Protein AF-X0UIW0-F1 (afdb_monomer)

Nearest PDB structures (foldseek):
  3ja6-assembly1_H  TM=2.026E-01  e=9.781E+00  Escherichia coli

Secondary structure (DSSP, 8-state):
-HHHHHHHHHTTSS----HHHHHHHHHHHHHHHHHHHHHHHHHH-GGGHHHHHHHHHHHHHHHHHTS--SSTTS--HHHHHHHHHHHHHHHHHHHHHHHHHHS-----------------SSHHHHHHHHHHHHHHHHHHHHHHHHHHH--HHHHHHHHHHHHHHHHHHHHHHHTTT---HHHHHHHHHHHHHHHHHHHHHHHHHHHHHHHHHHHHHHHHHHHHHHHHHHHHHHHHHHHHHHHHHHHHHHHHHHHHHHHHHHHH-

Solvent-accessible surface area (backbone atoms only — not comparable to full-atom values): 14457 Å² total; per-residue (Å²): 111,74,72,63,60,52,59,61,53,55,73,67,72,81,55,90,66,58,70,68,46,56,52,32,42,50,54,25,53,51,32,50,52,18,39,52,41,26,50,58,30,32,77,76,38,70,86,44,49,46,55,41,51,16,46,46,36,33,32,52,14,34,51,54,47,31,57,84,58,94,66,84,87,62,81,45,70,70,21,50,54,28,42,52,51,15,49,53,38,40,51,51,38,54,50,53,52,48,42,64,72,74,46,76,79,66,88,75,74,83,73,83,79,78,78,78,92,76,71,88,84,67,46,68,65,55,47,53,54,52,50,48,55,52,51,53,53,49,46,56,51,43,52,55,47,25,75,71,70,68,45,67,59,43,54,53,47,53,56,44,49,52,28,51,49,51,35,50,51,39,54,58,53,46,74,72,72,54,97,50,66,68,63,40,51,51,26,49,54,51,40,47,52,45,48,33,51,48,19,51,43,47,43,51,54,52,50,53,51,55,50,50,54,52,50,50,52,50,51,53,50,53,50,52,50,50,52,52,52,52,49,51,52,50,51,50,54,50,50,52,53,51,51,50,53,52,49,51,53,50,52,50,53,53,51,53,51,50,53,54,52,63,76,75,107

Mean predicted aligned error: 11.13 Å

Sequence (265 aa):
QFCAFYKNITQKGILKMPIISLINILHATIMCFASAIFFLAYTKRKEIKLWFMSCLTTTIGYIINAIPMEAADQVNPVAMIFFSTGTFILFYAVIREYYGTFIKIKKVKSANVKYAAALAGSVTIGFYYMMLGLILTCFVLVIKLYLKNRSLFHAFYCLQFIGAILSLVSAMIGTTGTSQSEFSHFAMVYMDTIYLVMGMVAIIEFRIHHMNDSLQTIIESASQTSINVSNIATELSASASEVNAASEEISSSTQEAAVTTEEVM

Foldseek 3Di:
DVVVVVVVVVVVPPDPDDPVLVLLVVLLVLLVLLLVLLVVLCVLPVLCVLVSVLSVLLSVLSVVQSDADPPHPDGDVVSVVSNVVSVVSVLVSLVVLLCVVPPPDPPDDDDPPPDDPDDDDPPPLVVLVVSLVSLVVSLVSLVVVCVPPVQPLSVLVNQLSVLVNQLSVLVVVVVVPDPRVPSNSVSSVSNSVSSNVSSVSSVVSSVVVVVVVVVVVVVVVVVVVVVVVVVVVVVVVVVVVVVVVVVVVVVVVVVVVVVVVVVVD

Radius of gyration: 35.01 Å; Cα contacts (8 Å, |Δi|>4): 173; chains: 1; bounding box: 78×50×115 Å

Organism: NCBI:txid412755

pLDDT: mean 82.65, std 15.94, range [37.47, 96.5]

Structure (mmCIF, N/CA/C/O backbone):
data_AF-X0UIW0-F1
#
_entry.id   AF-X0UIW0-F1
#
loop_
_atom_site.group_PDB
_atom_site.id
_atom_site.type_symbol
_atom_site.label_atom_id
_atom_site.label_alt_id
_atom_site.label_comp_id
_atom_site.label_asym_id
_atom_site.label_entity_id
_atom_site.label_seq_id
_atom_site.pdbx_PDB_ins_code
_atom_site.Cartn_x
_atom_site.Cartn_y
_atom_site.Cartn_z
_atom_site.occupancy
_atom_site.B_iso_or_equiv
_atom_site.auth_seq_id
_atom_site.auth_comp_id
_atom_site.auth_asym_id
_atom_site.auth_atom_id
_atom_site.pdbx_PDB_model_num
ATOM 1 N N . GLN A 1 1 ? -6.755 17.036 -31.971 1.00 51.50 1 GLN A N 1
ATOM 2 C CA . GLN A 1 1 ? -6.347 18.440 -31.713 1.00 51.50 1 GLN A CA 1
ATOM 3 C C . GLN A 1 1 ? -5.028 18.555 -30.933 1.00 51.50 1 GLN A C 1
ATOM 5 O O . GLN A 1 1 ? -4.200 19.360 -31.339 1.00 51.50 1 GLN A O 1
ATOM 10 N N . PHE A 1 2 ? -4.751 17.712 -29.926 1.00 45.22 2 PHE A N 1
ATOM 11 C CA . PHE A 1 2 ? -3.450 17.682 -29.218 1.00 45.22 2 PHE A CA 1
ATOM 12 C C . PHE A 1 2 ? -2.229 17.487 -30.145 1.00 45.22 2 PHE A C 1
ATOM 14 O O . PHE A 1 2 ? -1.225 18.178 -30.018 1.00 45.22 2 PHE A O 1
ATOM 21 N N . CYS A 1 3 ? -2.354 16.616 -31.153 1.00 46.22 3 CYS A N 1
ATOM 22 C CA . CYS A 1 3 ? -1.280 16.329 -32.113 1.00 46.22 3 CYS A CA 1
ATOM 23 C C . CYS A 1 3 ? -0.909 17.539 -33.006 1.00 46.22 3 CYS A C 1
ATOM 25 O O . CYS A 1 3 ? 0.247 17.709 -33.385 1.00 46.22 3 CYS A O 1
ATOM 27 N N . ALA A 1 4 ? -1.870 18.426 -33.303 1.00 54.00 4 ALA A N 1
ATOM 28 C CA . ALA A 1 4 ? -1.649 19.609 -34.142 1.00 54.00 4 ALA A CA 1
ATOM 29 C C . ALA A 1 4 ? -1.006 20.771 -33.366 1.00 54.00 4 ALA A C 1
ATOM 31 O O . ALA A 1 4 ? -0.155 21.477 -33.904 1.00 54.00 4 ALA A O 1
ATOM 32 N N . PHE A 1 5 ? -1.361 20.933 -32.086 1.00 55.66 5 PHE A N 1
ATOM 33 C CA . PHE A 1 5 ? -0.742 21.922 -31.198 1.00 55.66 5 PHE A CA 1
ATOM 34 C C . PHE A 1 5 ? 0.743 21.603 -30.951 1.00 55.66 5 PHE A C 1
ATOM 36 O O . PHE A 1 5 ? 1.588 22.495 -30.960 1.00 55.66 5 PHE A O 1
ATOM 43 N N . TYR A 1 6 ? 1.082 20.315 -30.838 1.00 52.28 6 TYR A N 1
ATOM 44 C CA . TYR A 1 6 ? 2.449 19.865 -30.569 1.00 52.28 6 TYR A CA 1
ATOM 45 C C . TYR A 1 6 ? 3.404 20.048 -31.757 1.00 52.28 6 TYR A C 1
ATOM 47 O O . TYR A 1 6 ? 4.559 20.442 -31.579 1.00 52.28 6 TYR A O 1
ATOM 55 N N . LYS A 1 7 ? 2.901 19.833 -32.981 1.00 52.19 7 LYS A N 1
ATOM 56 C CA . LYS A 1 7 ? 3.669 20.000 -34.226 1.00 52.19 7 LYS A CA 1
ATOM 57 C C . LYS A 1 7 ? 4.122 21.452 -34.446 1.00 52.19 7 LYS A C 1
ATOM 59 O O . LYS A 1 7 ? 5.167 21.692 -35.039 1.00 52.19 7 LYS A O 1
ATOM 64 N N . ASN A 1 8 ? 3.364 22.415 -33.919 1.00 49.88 8 ASN A N 1
ATOM 65 C CA . ASN A 1 8 ? 3.648 23.847 -34.041 1.00 49.88 8 ASN A CA 1
ATOM 66 C C . ASN A 1 8 ? 4.724 24.330 -33.037 1.00 49.88 8 ASN A C 1
ATOM 68 O O . ASN A 1 8 ? 5.437 25.298 -33.290 1.00 49.88 8 ASN A O 1
ATOM 72 N N . ILE A 1 9 ? 4.900 23.624 -31.912 1.00 55.97 9 ILE A N 1
ATOM 73 C CA . ILE A 1 9 ? 5.929 23.935 -30.902 1.00 55.97 9 ILE A CA 1
ATOM 74 C C . ILE A 1 9 ? 7.302 23.388 -31.320 1.00 55.97 9 ILE A C 1
ATOM 76 O O . ILE A 1 9 ? 8.320 24.052 -31.122 1.00 55.97 9 ILE A O 1
ATOM 80 N N . THR A 1 10 ? 7.346 22.219 -31.966 1.00 49.84 10 THR A N 1
ATOM 81 C CA . THR A 1 10 ? 8.602 21.593 -32.429 1.00 49.84 10 THR A CA 1
ATOM 82 C C . THR A 1 10 ? 9.271 22.373 -33.565 1.00 49.84 10 THR A C 1
ATOM 84 O O . THR A 1 10 ? 10.495 22.380 -33.671 1.00 49.84 10 THR A O 1
ATOM 87 N N . GLN A 1 11 ? 8.496 23.098 -34.378 1.00 50.06 11 GLN A N 1
ATOM 88 C CA . GLN A 1 11 ? 9.017 23.887 -35.500 1.00 50.06 11 GLN A CA 1
ATOM 89 C C . GLN A 1 11 ? 9.748 25.176 -35.071 1.00 50.06 11 GLN A C 1
ATOM 91 O O . GLN A 1 11 ? 10.512 25.730 -35.857 1.00 50.06 11 GLN A O 1
ATOM 96 N N . LYS A 1 12 ? 9.569 25.640 -33.822 1.00 51.66 12 LYS A N 1
ATOM 97 C CA . LYS A 1 12 ? 10.180 26.878 -33.297 1.00 51.66 12 LYS A CA 1
ATOM 98 C C . LYS A 1 12 ? 11.580 26.711 -32.687 1.00 51.66 12 LYS A C 1
ATOM 100 O O . LYS A 1 12 ? 12.114 27.672 -32.148 1.00 51.66 12 LYS A O 1
ATOM 105 N N . GLY A 1 13 ? 12.199 25.531 -32.763 1.00 46.59 13 GLY A N 1
ATOM 106 C CA . GLY A 1 13 ? 13.625 25.350 -32.439 1.00 46.59 13 GLY A CA 1
ATOM 107 C C . GLY A 1 13 ? 14.029 25.472 -30.959 1.00 46.59 13 GLY A C 1
ATOM 108 O O . GLY A 1 13 ? 15.214 25.361 -30.666 1.00 46.59 13 GLY A O 1
ATOM 109 N N . ILE A 1 14 ? 13.084 25.654 -30.026 1.00 53.19 14 ILE A N 1
ATOM 110 C CA . ILE A 1 14 ? 13.372 25.863 -28.589 1.00 53.19 14 ILE A CA 1
ATOM 111 C C . ILE A 1 14 ? 13.391 24.547 -27.780 1.00 53.19 14 ILE A C 1
ATOM 113 O O . ILE A 1 14 ? 13.992 24.492 -26.713 1.00 53.19 14 ILE A O 1
ATOM 117 N N . LEU A 1 15 ? 12.841 23.443 -28.299 1.00 49.75 15 LEU A N 1
ATOM 118 C CA . LEU A 1 15 ? 13.012 22.106 -27.712 1.00 49.75 15 LEU A CA 1
ATOM 119 C C . LEU A 1 15 ? 13.361 21.083 -28.801 1.00 49.75 15 LEU A C 1
ATOM 121 O O . LEU A 1 15 ? 12.481 20.528 -29.452 1.00 49.75 15 LEU A O 1
ATOM 125 N N . LYS A 1 16 ? 14.655 20.785 -28.964 1.00 55.66 16 LYS A N 1
ATOM 126 C CA . LYS A 1 16 ? 15.141 19.579 -29.665 1.00 55.66 16 LYS A CA 1
ATOM 127 C C . LYS A 1 16 ? 15.150 18.353 -28.735 1.00 55.66 16 LYS A C 1
ATOM 129 O O . LYS A 1 16 ? 16.032 17.509 -28.840 1.00 55.66 16 LYS A O 1
ATOM 134 N N . MET A 1 17 ? 14.215 18.252 -27.789 1.00 62.41 17 MET A N 1
ATOM 135 C CA . MET A 1 17 ? 14.067 17.006 -27.034 1.00 62.41 17 MET A CA 1
ATOM 136 C C . MET A 1 17 ? 13.156 16.051 -27.810 1.00 62.41 17 MET A C 1
ATOM 138 O O . MET A 1 17 ? 12.067 16.461 -28.222 1.00 62.41 17 MET A O 1
ATOM 142 N N . PRO A 1 18 ? 13.571 14.790 -28.025 1.00 73.62 18 PRO A N 1
ATOM 143 C CA . PRO A 1 18 ? 12.710 13.789 -28.640 1.00 73.62 18 PRO A CA 1
ATOM 144 C C . PRO A 1 18 ? 11.463 13.579 -27.769 1.00 73.62 18 PRO A C 1
ATOM 146 O O . PRO A 1 18 ? 11.557 13.538 -26.544 1.00 73.62 18 PRO A O 1
ATOM 149 N N . ILE A 1 19 ? 10.290 13.430 -28.397 1.00 77.00 19 ILE A N 1
ATOM 150 C CA . ILE A 1 19 ? 8.980 13.279 -27.722 1.00 77.00 19 ILE A CA 1
ATOM 151 C C . ILE A 1 19 ? 9.013 12.172 -26.653 1.00 77.00 19 ILE A C 1
ATOM 153 O O . ILE A 1 19 ? 8.435 12.323 -25.580 1.00 77.00 19 ILE A O 1
ATOM 157 N N . ILE A 1 20 ? 9.755 11.097 -26.920 1.00 76.19 20 ILE A N 1
ATOM 158 C CA . ILE A 1 20 ? 9.956 9.954 -26.019 1.00 76.19 20 ILE A CA 1
ATOM 159 C C . ILE A 1 20 ? 10.601 10.383 -24.691 1.00 76.19 20 ILE A C 1
ATOM 161 O O . ILE A 1 20 ? 10.176 9.944 -23.625 1.00 76.19 20 ILE A O 1
ATOM 165 N N . SER A 1 21 ? 11.580 11.292 -24.729 1.00 80.25 21 SER A N 1
ATOM 166 C CA . SER A 1 21 ? 12.235 11.797 -23.516 1.00 80.25 21 SER A CA 1
ATOM 167 C C . SER A 1 21 ? 11.260 12.595 -22.648 1.00 80.25 21 SER A C 1
ATOM 169 O O . SER A 1 21 ? 11.256 12.436 -21.430 1.00 80.25 21 SER A O 1
ATOM 171 N N . LEU A 1 22 ? 10.364 13.376 -23.260 1.00 84.62 22 LEU A N 1
ATOM 172 C CA . LEU A 1 22 ? 9.344 14.124 -22.523 1.00 84.62 22 LEU A CA 1
ATOM 173 C C . LEU A 1 22 ? 8.324 13.199 -21.841 1.00 84.62 22 LEU A C 1
ATOM 175 O O . LEU A 1 22 ? 7.939 13.452 -20.701 1.00 84.62 22 LEU A O 1
ATOM 179 N N . ILE A 1 23 ? 7.935 12.105 -22.502 1.00 85.31 23 ILE A N 1
ATOM 180 C CA . ILE A 1 23 ? 7.063 11.077 -21.915 1.00 85.31 23 ILE A CA 1
ATOM 181 C C . ILE A 1 23 ? 7.751 10.410 -20.713 1.00 85.31 23 ILE A C 1
ATOM 183 O O . ILE A 1 23 ? 7.148 10.301 -19.648 1.00 85.31 23 ILE A O 1
ATOM 187 N N . ASN A 1 24 ? 9.031 10.043 -20.828 1.00 86.62 24 ASN A N 1
ATOM 188 C CA . ASN A 1 24 ? 9.773 9.435 -19.716 1.00 86.62 24 ASN A CA 1
ATOM 189 C C . ASN A 1 24 ? 9.935 10.388 -18.521 1.00 86.62 24 ASN A C 1
ATOM 191 O O . ASN A 1 24 ? 9.812 9.958 -17.373 1.00 86.62 24 ASN A O 1
ATOM 195 N N . ILE A 1 25 ? 10.160 11.683 -18.772 1.00 89.88 25 ILE A N 1
ATOM 196 C CA . ILE A 1 25 ? 10.187 12.705 -17.716 1.00 89.88 25 ILE A CA 1
ATOM 197 C C . ILE A 1 25 ? 8.822 12.783 -17.021 1.00 89.88 25 ILE A C 1
ATOM 199 O O . ILE A 1 25 ? 8.769 12.821 -15.792 1.00 89.88 25 ILE A O 1
ATOM 203 N N . LEU A 1 26 ? 7.718 12.750 -17.776 1.00 91.81 26 LEU A N 1
ATOM 204 C CA . LEU A 1 26 ? 6.373 12.765 -17.201 1.00 91.81 26 LEU A CA 1
ATOM 205 C C . LEU A 1 26 ? 6.144 11.559 -16.274 1.00 91.81 26 LEU A C 1
ATOM 207 O O . LEU A 1 26 ? 5.735 11.747 -15.128 1.00 91.81 26 LEU A O 1
ATOM 211 N N . HIS A 1 27 ? 6.486 10.348 -16.717 1.00 91.25 27 HIS A N 1
ATOM 212 C CA . HIS A 1 27 ? 6.415 9.136 -15.890 1.00 91.25 27 HIS A CA 1
ATOM 213 C C . HIS A 1 27 ? 7.226 9.270 -14.595 1.00 91.25 27 HIS A C 1
ATOM 215 O O . HIS A 1 27 ? 6.715 9.025 -13.500 1.00 91.25 27 HIS A O 1
ATOM 221 N N . ALA A 1 28 ? 8.466 9.760 -14.694 1.00 93.62 28 ALA A N 1
ATOM 222 C CA . ALA A 1 28 ? 9.309 10.001 -13.528 1.00 93.62 28 ALA A CA 1
ATOM 223 C C . ALA A 1 28 ? 8.677 11.013 -12.558 1.00 93.62 28 ALA A C 1
ATOM 225 O O . ALA A 1 28 ? 8.683 10.782 -11.349 1.00 93.62 28 ALA A O 1
ATOM 226 N N . THR A 1 29 ? 8.074 12.099 -13.058 1.00 94.31 29 THR A N 1
ATOM 227 C CA . THR A 1 29 ? 7.389 13.072 -12.191 1.00 94.31 29 THR A CA 1
ATOM 228 C C . THR A 1 29 ? 6.191 12.463 -11.468 1.00 94.31 29 THR A C 1
ATOM 230 O O . THR A 1 29 ? 6.071 12.640 -10.255 1.00 94.31 29 THR A O 1
ATOM 233 N N . ILE A 1 30 ? 5.345 11.696 -12.167 1.00 94.56 30 ILE A N 1
ATOM 234 C CA . ILE A 1 30 ? 4.172 11.039 -11.571 1.00 94.56 30 ILE A CA 1
ATOM 235 C C . ILE A 1 30 ? 4.619 10.058 -10.483 1.00 94.56 30 ILE A C 1
ATOM 237 O O . ILE A 1 30 ? 4.071 10.065 -9.379 1.00 94.56 30 ILE A O 1
ATOM 241 N N . MET A 1 31 ? 5.662 9.271 -10.749 1.00 94.81 31 MET A N 1
ATOM 242 C CA . MET A 1 31 ? 6.196 8.311 -9.784 1.00 94.81 31 MET A CA 1
ATOM 243 C C . MET A 1 31 ? 6.873 8.979 -8.583 1.00 94.81 31 MET A C 1
ATOM 245 O O . MET A 1 31 ? 6.733 8.493 -7.460 1.00 94.81 31 MET A O 1
ATOM 249 N N . CYS A 1 32 ? 7.523 10.131 -8.763 1.00 95.81 32 CYS A N 1
ATOM 250 C CA . CYS A 1 32 ? 8.009 10.940 -7.643 1.00 95.81 32 CYS A CA 1
ATOM 251 C C . CYS A 1 32 ? 6.859 11.392 -6.730 1.00 95.81 32 CYS A C 1
ATOM 253 O O . CYS A 1 32 ? 6.966 11.267 -5.507 1.00 95.81 32 CYS A O 1
ATOM 255 N N . PHE A 1 33 ? 5.740 11.853 -7.303 1.00 95.88 33 PHE A N 1
ATOM 256 C CA . PHE A 1 33 ? 4.541 12.183 -6.524 1.00 95.88 33 PHE A CA 1
ATOM 257 C C . PHE A 1 33 ? 3.958 10.951 -5.824 1.00 95.88 33 PHE A C 1
ATOM 259 O O . PHE A 1 33 ? 3.662 11.018 -4.629 1.00 95.88 33 PHE A O 1
ATOM 266 N N . ALA A 1 34 ? 3.848 9.815 -6.519 1.00 94.44 34 ALA A N 1
ATOM 267 C CA . ALA A 1 34 ? 3.370 8.565 -5.929 1.00 94.44 34 ALA A CA 1
ATOM 268 C C . ALA A 1 34 ? 4.244 8.132 -4.737 1.00 94.44 34 ALA A C 1
ATOM 270 O O . ALA A 1 34 ? 3.721 7.824 -3.665 1.00 94.44 34 ALA A O 1
ATOM 271 N N . SER A 1 35 ? 5.571 8.198 -4.880 1.00 96.06 35 SER A N 1
ATOM 272 C CA . SER A 1 35 ? 6.526 7.891 -3.810 1.00 96.06 35 SER A CA 1
ATOM 273 C C . SER A 1 35 ? 6.406 8.854 -2.623 1.00 96.06 35 SER A C 1
ATOM 275 O O . SER A 1 35 ? 6.440 8.414 -1.473 1.00 96.06 35 SER A O 1
ATOM 277 N N . ALA A 1 36 ? 6.195 10.154 -2.864 1.00 96.50 36 ALA A N 1
ATOM 278 C CA . ALA A 1 36 ? 5.972 11.132 -1.797 1.00 96.50 36 ALA A CA 1
ATOM 279 C C . ALA A 1 36 ? 4.683 10.839 -1.005 1.00 96.50 36 ALA A C 1
ATOM 281 O O . ALA A 1 36 ? 4.686 10.877 0.227 1.00 96.50 36 ALA A O 1
ATOM 282 N N . ILE A 1 37 ? 3.594 10.479 -1.691 1.00 95.44 37 ILE A N 1
ATOM 283 C CA . ILE A 1 37 ? 2.335 10.086 -1.039 1.00 95.44 37 ILE A CA 1
ATOM 284 C C . ILE A 1 37 ? 2.527 8.785 -0.247 1.00 95.44 37 ILE A C 1
ATOM 286 O O . ILE A 1 37 ? 2.107 8.696 0.909 1.00 95.44 37 ILE A O 1
ATOM 290 N N . PHE A 1 38 ? 3.211 7.792 -0.818 1.00 93.19 38 PHE A N 1
ATOM 291 C CA . PHE A 1 38 ? 3.537 6.551 -0.116 1.00 93.19 38 PHE A CA 1
ATOM 292 C C . PHE A 1 38 ? 4.431 6.780 1.105 1.00 93.19 38 PHE A C 1
ATOM 294 O O . PHE A 1 38 ? 4.263 6.104 2.121 1.00 93.19 38 PHE A O 1
ATOM 301 N N . PHE A 1 39 ? 5.348 7.746 1.044 1.00 95.88 39 PHE A N 1
ATOM 302 C CA . PHE A 1 39 ? 6.151 8.146 2.193 1.00 95.88 39 PHE A CA 1
ATOM 303 C C . PHE A 1 39 ? 5.269 8.709 3.314 1.00 95.88 39 PHE A C 1
ATOM 305 O O . PHE A 1 39 ? 5.399 8.288 4.464 1.00 95.88 39 PHE A O 1
ATOM 312 N N . LEU A 1 40 ? 4.308 9.583 2.991 1.00 95.06 40 LEU A N 1
ATOM 313 C CA . LEU A 1 40 ? 3.331 10.075 3.970 1.00 95.06 40 LEU A CA 1
ATOM 314 C C . LEU A 1 40 ? 2.514 8.926 4.573 1.00 95.06 40 LEU A C 1
ATOM 316 O O . LEU A 1 40 ? 2.382 8.848 5.796 1.00 95.06 40 LEU A O 1
ATOM 320 N N . ALA A 1 41 ? 2.033 7.996 3.746 1.00 93.12 41 ALA A N 1
ATOM 321 C CA . ALA A 1 41 ? 1.333 6.804 4.217 1.00 93.12 41 ALA A CA 1
ATOM 322 C C . ALA A 1 41 ? 2.220 5.952 5.148 1.00 93.12 41 ALA A C 1
ATOM 324 O O . ALA A 1 41 ? 1.761 5.479 6.191 1.00 93.12 41 ALA A O 1
ATOM 325 N N . TYR A 1 42 ? 3.511 5.820 4.830 1.00 93.81 42 TYR A N 1
ATOM 326 C CA . TYR A 1 42 ? 4.476 5.056 5.620 1.00 93.81 42 TYR A CA 1
ATOM 327 C C . TYR A 1 42 ? 4.692 5.661 7.009 1.00 93.81 42 TYR A C 1
ATOM 329 O O . TYR A 1 42 ? 4.773 4.915 7.989 1.00 93.81 42 TYR A O 1
ATOM 337 N N . THR A 1 43 ? 4.713 6.994 7.129 1.00 93.56 43 THR A N 1
ATOM 338 C CA . THR A 1 43 ? 4.829 7.644 8.448 1.00 93.56 43 THR A CA 1
ATOM 339 C C . THR A 1 43 ? 3.668 7.296 9.383 1.00 93.56 43 THR A C 1
ATOM 341 O O . THR A 1 43 ? 3.855 7.263 10.599 1.00 93.56 43 THR A O 1
ATOM 344 N N . LYS A 1 44 ? 2.482 7.001 8.833 1.00 91.50 44 LYS A N 1
ATOM 345 C CA . LYS A 1 44 ? 1.282 6.637 9.598 1.00 91.50 44 LYS A CA 1
ATOM 346 C C . LYS A 1 44 ? 1.148 5.130 9.815 1.00 91.50 44 LYS A C 1
ATOM 348 O O . LYS A 1 44 ? 0.730 4.713 10.891 1.00 91.50 44 LYS A O 1
ATOM 353 N N . ARG A 1 45 ? 1.543 4.307 8.838 1.00 88.81 45 ARG A N 1
ATOM 354 C CA . ARG A 1 45 ? 1.382 2.846 8.877 1.00 88.81 45 ARG A CA 1
ATOM 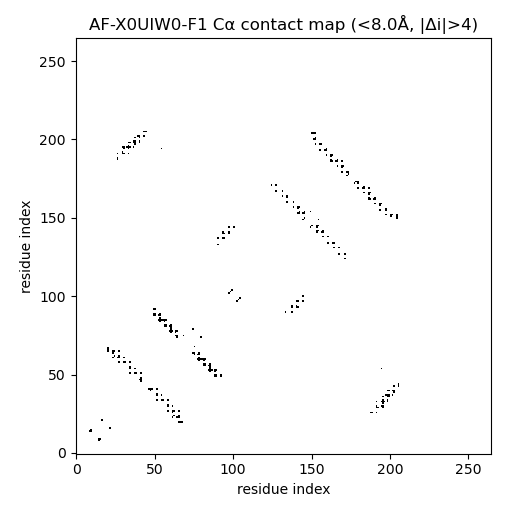355 C C . ARG A 1 45 ? 2.711 2.130 8.626 1.00 88.81 45 ARG A C 1
ATOM 357 O O . ARG A 1 45 ? 3.055 1.813 7.495 1.00 88.81 45 ARG A O 1
ATOM 364 N N . LYS A 1 46 ? 3.451 1.790 9.690 1.00 87.81 46 LYS A N 1
ATOM 365 C CA . LYS A 1 46 ? 4.777 1.130 9.582 1.00 87.81 46 LYS A CA 1
ATOM 366 C C . LYS A 1 46 ? 4.753 -0.227 8.865 1.00 87.81 46 LYS A C 1
ATOM 368 O O . LYS A 1 46 ? 5.783 -0.666 8.356 1.00 87.81 46 LYS A O 1
ATOM 373 N N . GLU A 1 47 ? 3.597 -0.883 8.808 1.00 87.25 47 GLU A N 1
ATOM 374 C CA . GLU A 1 47 ? 3.402 -2.150 8.092 1.00 87.25 47 GLU A CA 1
ATOM 375 C C . GLU A 1 47 ? 3.708 -2.018 6.596 1.00 87.25 47 GLU A C 1
ATOM 377 O O . GLU A 1 47 ? 4.245 -2.951 5.998 1.00 87.25 47 GLU A O 1
ATOM 382 N N . ILE A 1 48 ? 3.490 -0.833 6.006 1.00 90.12 48 ILE A N 1
ATOM 383 C CA . ILE A 1 48 ? 3.677 -0.627 4.565 1.00 90.12 48 ILE A CA 1
ATOM 384 C C . ILE A 1 48 ? 5.138 -0.402 4.150 1.00 90.12 48 ILE A C 1
ATOM 386 O O . ILE A 1 48 ? 5.421 -0.097 2.994 1.00 90.12 48 ILE A O 1
ATOM 390 N N . LYS A 1 49 ? 6.094 -0.571 5.072 1.00 93.06 49 LYS A N 1
ATOM 391 C CA . LYS A 1 49 ? 7.521 -0.299 4.836 1.00 93.06 49 LYS A CA 1
ATOM 392 C C . LYS A 1 49 ? 8.078 -1.006 3.597 1.00 93.06 49 LYS A C 1
ATOM 394 O O . LYS A 1 49 ? 8.817 -0.396 2.833 1.00 93.06 49 LYS A O 1
ATOM 399 N N . LEU A 1 50 ? 7.766 -2.291 3.413 1.00 92.38 50 LEU A N 1
ATOM 400 C CA . LEU A 1 50 ? 8.288 -3.062 2.275 1.00 92.38 50 LEU A CA 1
ATOM 401 C C . LEU A 1 50 ? 7.680 -2.601 0.947 1.00 92.38 50 LEU A C 1
ATOM 403 O O . LEU A 1 50 ? 8.381 -2.526 -0.058 1.00 92.38 50 LEU A O 1
ATOM 407 N N . TRP A 1 51 ? 6.403 -2.228 0.972 1.00 91.31 51 TRP A N 1
ATOM 408 C CA . TRP A 1 51 ? 5.697 -1.674 -0.175 1.00 91.31 51 TRP A CA 1
ATOM 409 C C . TRP A 1 51 ? 6.280 -0.319 -0.592 1.00 91.31 51 TRP A C 1
ATOM 411 O O . TRP A 1 51 ? 6.576 -0.109 -1.767 1.00 91.31 51 TRP A O 1
ATOM 421 N N . PHE A 1 52 ? 6.560 0.555 0.380 1.00 94.38 52 PHE A N 1
ATOM 422 C CA . PHE A 1 52 ? 7.261 1.815 0.134 1.00 94.38 52 PHE A CA 1
ATOM 423 C C . PHE A 1 52 ? 8.649 1.591 -0.481 1.00 94.38 52 PHE A C 1
ATOM 425 O O . PHE A 1 52 ? 8.992 2.258 -1.452 1.00 94.38 52 PHE A O 1
ATOM 432 N N . MET A 1 53 ? 9.424 0.622 0.022 1.00 95.06 53 MET A N 1
ATOM 433 C CA . MET A 1 53 ? 10.739 0.305 -0.550 1.00 95.06 53 MET A CA 1
ATOM 434 C C . MET A 1 53 ? 10.643 -0.122 -2.020 1.00 95.06 53 MET A C 1
ATOM 436 O O . MET A 1 53 ? 11.421 0.363 -2.834 1.00 95.06 53 MET A O 1
ATOM 440 N N . SER A 1 54 ? 9.662 -0.956 -2.382 1.00 94.19 54 SER A N 1
ATOM 441 C CA . SER A 1 54 ? 9.419 -1.336 -3.782 1.00 94.19 54 SER A CA 1
ATOM 442 C C . SER A 1 54 ? 9.081 -0.121 -4.661 1.00 94.19 54 SER A C 1
ATOM 444 O O . SER A 1 54 ? 9.675 0.057 -5.728 1.00 94.19 54 SER A O 1
ATOM 446 N N . CYS A 1 55 ? 8.192 0.760 -4.190 1.00 94.38 55 CYS A N 1
ATOM 447 C CA . CYS A 1 55 ? 7.835 1.999 -4.887 1.00 94.38 55 CYS A CA 1
ATOM 448 C C . CYS A 1 55 ? 9.050 2.923 -5.073 1.00 94.38 55 CYS A C 1
ATOM 450 O O . CYS A 1 55 ? 9.269 3.449 -6.165 1.00 94.38 55 CYS A O 1
ATOM 452 N N . LEU A 1 56 ? 9.875 3.088 -4.036 1.00 95.69 56 LEU A N 1
ATOM 453 C CA . LEU A 1 56 ? 11.069 3.932 -4.074 1.00 95.69 56 LEU A CA 1
ATOM 454 C C . LEU A 1 56 ? 12.098 3.405 -5.082 1.00 95.69 56 LEU A C 1
ATOM 456 O O . LEU A 1 56 ? 12.591 4.168 -5.911 1.00 95.69 56 LEU A O 1
ATOM 460 N N . THR A 1 57 ? 12.388 2.100 -5.059 1.00 95.56 57 THR A N 1
ATOM 461 C CA . THR A 1 57 ? 13.311 1.475 -6.020 1.00 95.56 57 THR A CA 1
ATOM 462 C C . THR A 1 57 ? 12.804 1.630 -7.456 1.00 95.56 57 THR A C 1
ATOM 464 O O . THR A 1 57 ? 13.579 1.960 -8.351 1.00 95.56 57 THR A O 1
ATOM 467 N N . THR A 1 58 ? 11.497 1.470 -7.669 1.00 92.69 58 THR A N 1
ATOM 468 C CA . THR A 1 58 ? 10.862 1.649 -8.984 1.00 92.69 58 THR A CA 1
ATOM 469 C C . THR A 1 58 ? 10.944 3.108 -9.447 1.00 92.69 58 THR A C 1
ATOM 471 O O . THR A 1 58 ? 11.271 3.374 -10.599 1.00 92.69 58 THR A O 1
ATOM 474 N N . THR A 1 59 ? 10.742 4.067 -8.539 1.00 95.38 59 THR A N 1
ATOM 475 C CA . THR A 1 59 ? 10.862 5.509 -8.821 1.00 95.38 59 THR A CA 1
ATOM 476 C C . THR A 1 59 ? 12.273 5.872 -9.281 1.00 95.38 59 THR A C 1
ATOM 478 O O . THR A 1 59 ? 12.434 6.584 -10.269 1.00 95.38 59 THR A O 1
ATOM 481 N N . ILE A 1 60 ? 13.305 5.332 -8.621 1.00 95.50 60 ILE A N 1
ATOM 482 C CA . ILE A 1 60 ? 14.704 5.518 -9.038 1.00 95.50 60 ILE A CA 1
ATOM 483 C C . ILE A 1 60 ? 14.924 4.962 -10.451 1.00 95.50 60 ILE A C 1
ATOM 485 O O . ILE A 1 60 ? 15.561 5.622 -11.271 1.00 95.50 60 ILE A O 1
ATOM 489 N N . GLY A 1 61 ? 14.344 3.798 -10.764 1.00 92.38 61 GLY A N 1
ATOM 490 C CA . GLY A 1 61 ? 14.362 3.233 -12.115 1.00 92.38 61 GLY A CA 1
ATOM 491 C C . GLY A 1 61 ? 13.788 4.193 -13.162 1.00 92.38 61 GLY A C 1
ATOM 492 O O . GLY A 1 61 ? 14.429 4.436 -14.183 1.00 92.38 61 GLY A O 1
ATOM 493 N N . TYR A 1 62 ? 12.637 4.811 -12.884 1.00 92.19 62 TYR A N 1
ATOM 494 C CA . TYR A 1 62 ? 12.030 5.795 -13.787 1.00 92.19 62 TYR A CA 1
ATOM 495 C C . TYR A 1 62 ? 12.864 7.071 -13.948 1.00 92.19 62 TYR A C 1
ATOM 497 O O . TYR A 1 62 ? 12.989 7.568 -15.065 1.00 92.19 62 TYR A O 1
ATOM 505 N N . ILE A 1 63 ? 13.477 7.577 -12.873 1.00 93.56 63 ILE A N 1
ATOM 506 C CA . ILE A 1 63 ? 14.368 8.748 -12.938 1.00 93.56 63 ILE A CA 1
ATOM 507 C C . ILE A 1 63 ? 15.582 8.453 -13.827 1.00 93.56 63 ILE A C 1
ATOM 509 O O . ILE A 1 63 ? 15.931 9.262 -14.683 1.00 93.56 63 ILE A O 1
ATOM 513 N N . ILE A 1 64 ? 16.202 7.281 -13.665 1.00 92.19 64 ILE A N 1
ATOM 514 C CA . ILE A 1 64 ? 17.344 6.862 -14.492 1.00 92.19 64 ILE A CA 1
ATOM 515 C C . ILE A 1 64 ? 16.915 6.689 -15.954 1.00 92.19 64 ILE A C 1
ATOM 517 O O . ILE A 1 64 ? 17.647 7.084 -16.860 1.00 92.19 64 ILE A O 1
ATOM 521 N N . ASN A 1 65 ? 15.719 6.145 -16.194 1.00 87.88 65 ASN A N 1
ATOM 522 C CA . ASN A 1 65 ? 15.179 5.961 -17.542 1.00 87.88 65 ASN A CA 1
ATOM 523 C C . ASN A 1 65 ? 14.782 7.280 -18.237 1.00 87.88 65 ASN A C 1
ATOM 525 O O . ASN A 1 65 ? 14.613 7.311 -19.456 1.00 87.88 65 ASN A O 1
ATOM 529 N N . ALA A 1 66 ? 14.632 8.377 -17.489 1.00 88.44 66 ALA A N 1
ATOM 530 C CA . ALA A 1 66 ? 14.366 9.698 -18.054 1.00 88.44 66 ALA A CA 1
ATOM 531 C C . ALA A 1 66 ? 15.609 10.340 -18.695 1.00 88.44 66 ALA A C 1
ATOM 533 O O . ALA A 1 66 ? 15.461 11.239 -19.524 1.00 88.44 66 ALA A O 1
ATOM 534 N N . ILE A 1 67 ? 16.818 9.880 -18.346 1.00 85.69 67 ILE A N 1
ATOM 535 C CA . ILE A 1 67 ? 18.073 10.370 -18.924 1.00 85.69 67 ILE A CA 1
ATOM 536 C C . ILE A 1 67 ? 18.293 9.658 -20.272 1.00 85.69 67 ILE A C 1
ATOM 538 O O . ILE A 1 67 ? 18.527 8.446 -20.280 1.00 85.69 67 ILE A O 1
ATOM 542 N N . PRO A 1 68 ? 18.212 10.367 -21.415 1.00 68.50 68 PRO A N 1
ATOM 543 C CA . PRO A 1 68 ? 18.363 9.746 -22.725 1.00 68.50 68 PRO A CA 1
ATOM 544 C C . PRO A 1 68 ? 19.797 9.232 -22.909 1.00 68.50 68 PRO A C 1
ATOM 546 O O . PRO A 1 68 ? 20.754 9.984 -22.733 1.00 68.50 68 PRO A O 1
ATOM 549 N N . MET A 1 69 ? 19.950 7.960 -23.282 1.00 69.50 69 MET A N 1
ATOM 550 C CA . MET A 1 69 ? 21.213 7.429 -23.806 1.00 69.50 69 MET A CA 1
ATOM 551 C C . MET A 1 69 ? 21.181 7.471 -25.338 1.00 69.50 69 MET A C 1
ATOM 553 O O . MET A 1 69 ? 20.119 7.346 -25.941 1.00 69.50 69 MET A O 1
ATOM 557 N N . GLU A 1 70 ? 22.342 7.638 -25.973 1.00 61.03 70 GLU A N 1
ATOM 558 C CA . GLU A 1 70 ? 22.475 7.812 -27.433 1.00 61.03 70 GLU A CA 1
ATOM 559 C C . GLU A 1 70 ? 21.952 6.617 -28.265 1.00 61.03 70 GLU A C 1
ATOM 561 O O . GLU A 1 70 ? 21.700 6.762 -29.459 1.00 61.03 70 GLU A O 1
ATOM 566 N N . ALA A 1 71 ? 21.710 5.454 -27.646 1.00 57.28 71 ALA A N 1
ATOM 567 C CA . ALA A 1 71 ? 21.036 4.308 -28.261 1.00 57.28 71 ALA A CA 1
ATOM 568 C C . ALA A 1 71 ? 19.504 4.423 -28.088 1.00 57.28 71 ALA A C 1
ATOM 570 O O . ALA A 1 71 ? 18.926 3.928 -27.123 1.00 57.28 71 ALA A O 1
ATOM 571 N N . ALA A 1 72 ? 18.865 5.120 -29.028 1.00 51.53 72 ALA A N 1
ATOM 572 C CA . ALA A 1 72 ? 17.575 5.800 -28.874 1.00 51.53 72 ALA A CA 1
ATOM 573 C C . ALA A 1 72 ? 16.294 4.954 -28.664 1.00 51.53 72 ALA A C 1
ATOM 575 O O . ALA A 1 72 ? 15.251 5.553 -28.419 1.00 51.53 72 ALA A O 1
ATOM 576 N N . ASP A 1 73 ? 16.333 3.617 -28.695 1.00 57.56 73 ASP A N 1
ATOM 577 C CA . ASP A 1 73 ? 15.100 2.798 -28.708 1.00 57.56 73 ASP A CA 1
ATOM 578 C C . ASP A 1 73 ? 15.006 1.729 -27.605 1.00 57.56 73 ASP A C 1
ATOM 580 O O . ASP A 1 73 ? 14.040 0.965 -27.561 1.00 57.56 73 ASP A O 1
ATOM 584 N N . GLN A 1 74 ? 15.978 1.651 -26.689 1.00 62.66 74 GLN A N 1
ATOM 585 C CA . GLN A 1 74 ? 15.979 0.637 -25.627 1.00 62.66 74 GLN A CA 1
ATOM 586 C C . GLN A 1 74 ? 15.938 1.260 -24.230 1.00 62.66 74 GLN A C 1
ATOM 588 O O . GLN A 1 74 ? 16.590 2.263 -23.948 1.00 62.66 74 GLN A O 1
ATOM 593 N N . VAL A 1 75 ? 15.161 0.636 -23.337 1.00 68.19 75 VAL A N 1
ATOM 594 C CA . VAL A 1 75 ? 15.114 0.984 -21.909 1.00 68.19 75 VAL A CA 1
ATOM 595 C C . VAL A 1 75 ? 16.520 0.866 -21.325 1.00 68.19 75 VAL A C 1
ATOM 597 O O . VAL A 1 75 ? 17.220 -0.114 -21.586 1.00 68.19 75 VAL A O 1
ATOM 600 N N . ASN A 1 76 ? 16.921 1.846 -20.514 1.00 80.12 76 ASN A N 1
ATOM 601 C CA . ASN A 1 76 ? 18.258 1.872 -19.929 1.00 80.12 76 ASN A CA 1
ATOM 602 C C . ASN A 1 76 ? 18.512 0.572 -19.126 1.00 80.12 76 ASN A C 1
ATOM 604 O O . ASN A 1 76 ? 17.741 0.272 -18.206 1.00 80.12 76 ASN A O 1
ATOM 608 N N . PRO A 1 77 ? 19.578 -0.201 -19.419 1.00 80.88 77 PRO A N 1
ATOM 609 C CA . PRO A 1 77 ? 19.848 -1.463 -18.726 1.00 80.88 77 PRO A CA 1
ATOM 610 C C . PRO A 1 77 ? 20.029 -1.266 -17.217 1.00 80.88 77 PRO A C 1
ATOM 612 O O . PRO A 1 77 ? 19.642 -2.128 -16.429 1.00 80.88 77 PRO A O 1
ATOM 615 N N . VAL A 1 78 ? 20.539 -0.105 -16.789 1.00 84.56 78 VAL A N 1
ATOM 616 C CA . VAL A 1 78 ? 20.639 0.248 -15.368 1.00 84.56 78 VAL A CA 1
ATOM 617 C C . VAL A 1 78 ? 19.245 0.391 -14.753 1.00 84.56 78 VAL A C 1
ATOM 619 O O . VAL A 1 78 ? 18.994 -0.155 -13.680 1.00 84.56 78 VAL A O 1
ATOM 622 N N . ALA A 1 79 ? 18.308 1.052 -15.440 1.00 87.00 79 ALA A N 1
ATOM 623 C CA . ALA A 1 79 ? 16.926 1.178 -14.974 1.00 87.00 79 ALA A CA 1
ATOM 624 C C . ALA A 1 79 ? 16.228 -0.189 -14.862 1.00 87.00 79 ALA A C 1
ATOM 626 O O . ALA A 1 79 ? 15.503 -0.426 -13.894 1.00 87.00 79 ALA A O 1
ATOM 627 N N . MET A 1 80 ? 16.504 -1.125 -15.781 1.00 84.12 80 MET A N 1
ATOM 628 C CA . MET A 1 80 ? 15.967 -2.492 -15.708 1.00 84.12 80 MET A CA 1
ATOM 629 C C . MET A 1 80 ? 16.366 -3.217 -14.415 1.00 84.12 80 MET A C 1
ATOM 631 O O . MET A 1 80 ? 15.537 -3.917 -13.829 1.00 84.12 80 MET A O 1
ATOM 635 N N . ILE A 1 81 ? 17.599 -3.025 -13.927 1.00 86.50 81 ILE A N 1
ATOM 636 C CA . ILE A 1 81 ? 18.054 -3.608 -12.653 1.00 86.50 81 ILE A CA 1
ATOM 637 C C . ILE A 1 81 ? 17.208 -3.074 -11.489 1.00 86.50 81 ILE A C 1
ATOM 639 O O . ILE A 1 81 ? 16.780 -3.851 -10.630 1.00 86.50 81 ILE A O 1
ATOM 643 N N . PHE A 1 82 ? 16.918 -1.770 -11.473 1.00 91.62 82 PHE A N 1
ATOM 644 C CA . PHE A 1 82 ? 16.067 -1.154 -10.451 1.00 91.62 82 PHE A CA 1
ATOM 645 C C . PHE A 1 82 ? 14.619 -1.652 -10.530 1.00 91.62 82 PHE A C 1
ATOM 647 O O . PHE A 1 82 ? 14.062 -2.035 -9.502 1.00 91.62 82 PHE A O 1
ATOM 654 N N . PHE A 1 83 ? 14.026 -1.744 -11.723 1.00 87.81 83 PHE A N 1
ATOM 655 C CA . PHE A 1 83 ? 12.671 -2.285 -11.892 1.00 87.81 83 PHE A CA 1
ATOM 656 C C . PHE A 1 83 ? 12.566 -3.756 -11.467 1.00 87.81 83 PHE A C 1
ATOM 658 O O . PHE A 1 83 ? 11.636 -4.143 -10.751 1.00 87.81 83 PHE A O 1
ATOM 665 N N . SER A 1 84 ? 13.556 -4.572 -11.834 1.00 85.12 84 SER A N 1
ATOM 666 C CA . SER A 1 84 ? 13.639 -5.973 -11.415 1.00 85.12 84 SER A CA 1
ATOM 667 C C . SER A 1 84 ? 13.759 -6.084 -9.892 1.00 85.12 84 SER A C 1
ATOM 669 O O . SER A 1 84 ? 12.997 -6.809 -9.253 1.00 85.12 84 SER A O 1
ATOM 671 N N . THR A 1 85 ? 14.660 -5.309 -9.283 1.00 89.62 85 THR A N 1
ATOM 672 C CA . THR A 1 85 ? 14.850 -5.279 -7.822 1.00 89.62 85 THR A CA 1
ATOM 673 C C . THR A 1 85 ? 13.578 -4.827 -7.101 1.00 89.62 85 THR A C 1
ATOM 675 O O . THR A 1 85 ? 13.164 -5.462 -6.130 1.00 89.62 85 THR A O 1
ATOM 678 N N . GLY A 1 86 ? 12.906 -3.788 -7.604 1.00 90.88 86 GLY A N 1
ATOM 679 C CA . GLY A 1 86 ? 11.625 -3.315 -7.078 1.00 90.88 86 GLY A CA 1
ATOM 680 C C . GLY A 1 86 ? 10.548 -4.400 -7.111 1.00 90.88 86 GLY A C 1
ATOM 681 O O . GLY A 1 86 ? 9.813 -4.563 -6.132 1.00 90.88 86 GLY A O 1
ATOM 682 N N . THR A 1 87 ? 10.513 -5.204 -8.177 1.00 8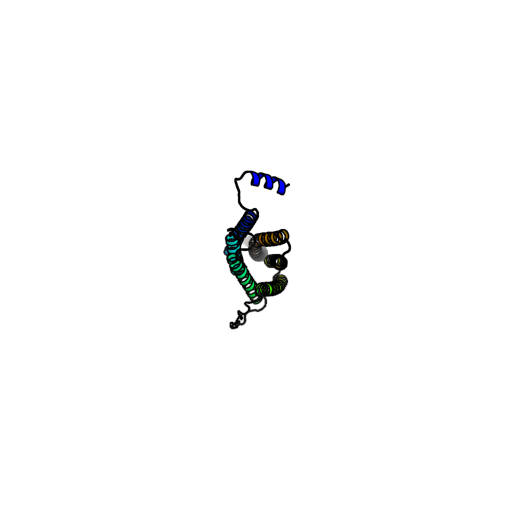7.62 87 THR A N 1
ATOM 683 C CA . THR A 1 87 ? 9.574 -6.328 -8.311 1.00 87.62 87 THR A CA 1
ATOM 684 C C . THR A 1 87 ? 9.883 -7.458 -7.328 1.00 87.62 87 THR A C 1
ATOM 686 O O . THR A 1 87 ? 8.969 -7.995 -6.704 1.00 87.62 87 THR A O 1
ATOM 689 N N . PHE A 1 88 ? 11.157 -7.792 -7.104 1.00 89.19 88 PHE A N 1
ATOM 690 C CA . PHE A 1 88 ? 11.533 -8.784 -6.088 1.00 89.19 88 PHE A CA 1
ATOM 691 C C . PHE A 1 88 ? 11.184 -8.328 -4.665 1.00 89.19 88 PHE A C 1
ATOM 693 O O . PHE A 1 88 ? 10.699 -9.129 -3.863 1.00 89.19 88 PHE A O 1
ATOM 700 N N . ILE A 1 89 ? 11.374 -7.041 -4.351 1.00 92.31 89 ILE A N 1
ATOM 701 C CA . ILE A 1 89 ? 10.946 -6.467 -3.065 1.00 92.31 89 ILE A CA 1
ATOM 702 C C . ILE A 1 89 ? 9.421 -6.557 -2.924 1.00 92.31 89 ILE A C 1
ATOM 704 O O . ILE A 1 89 ? 8.935 -6.938 -1.858 1.00 92.31 89 ILE A O 1
ATOM 708 N N . LEU A 1 90 ? 8.672 -6.256 -3.993 1.00 90.56 90 LEU A N 1
ATOM 709 C CA . LEU A 1 90 ? 7.210 -6.376 -4.026 1.00 90.56 90 LEU A CA 1
ATOM 710 C C . LEU A 1 90 ? 6.766 -7.815 -3.742 1.00 90.56 90 LEU A C 1
ATOM 712 O O . LEU A 1 90 ? 5.913 -8.056 -2.893 1.00 90.56 90 LEU A O 1
ATOM 716 N N . PHE A 1 91 ? 7.391 -8.778 -4.417 1.00 90.62 91 PHE A N 1
ATOM 717 C CA . PHE A 1 91 ? 7.125 -10.201 -4.237 1.00 90.62 91 PHE A CA 1
ATOM 718 C C . PHE A 1 91 ? 7.369 -10.644 -2.793 1.00 90.62 91 PHE A C 1
ATOM 720 O O . PHE A 1 91 ? 6.519 -11.288 -2.172 1.00 90.62 91 PHE A O 1
ATOM 727 N N . TYR A 1 92 ? 8.505 -10.241 -2.222 1.00 91.06 92 TYR A N 1
ATOM 728 C CA . TYR A 1 92 ? 8.820 -10.511 -0.824 1.00 91.06 92 TYR A CA 1
ATOM 729 C C . TYR A 1 92 ? 7.800 -9.875 0.135 1.00 91.06 92 TYR A C 1
ATOM 731 O O . TYR A 1 92 ? 7.419 -10.504 1.125 1.00 91.06 92 TYR A O 1
ATOM 739 N N . ALA A 1 93 ? 7.321 -8.662 -0.163 1.00 91.31 93 ALA A N 1
ATOM 740 C CA . ALA A 1 93 ? 6.280 -7.993 0.615 1.00 91.31 93 ALA A CA 1
ATOM 741 C C . ALA A 1 93 ? 4.966 -8.794 0.612 1.00 91.31 93 ALA A C 1
ATOM 743 O O . ALA A 1 93 ? 4.454 -9.108 1.688 1.00 91.31 93 ALA A O 1
ATOM 744 N N . VAL A 1 94 ? 4.493 -9.208 -0.572 1.00 90.75 94 VAL A N 1
ATOM 745 C CA . VAL A 1 94 ? 3.282 -10.035 -0.741 1.00 90.75 94 VAL A CA 1
ATOM 746 C C . VAL A 1 94 ? 3.395 -11.336 0.047 1.00 90.75 94 VAL A C 1
ATOM 748 O O . VAL A 1 94 ? 2.484 -11.690 0.793 1.00 90.75 94 VAL A O 1
ATOM 751 N N . ILE A 1 95 ? 4.519 -12.046 -0.089 1.00 89.56 95 ILE A N 1
ATOM 752 C CA . ILE A 1 95 ? 4.754 -13.301 0.629 1.00 89.56 95 ILE A CA 1
ATOM 753 C C . ILE A 1 95 ? 4.707 -13.064 2.134 1.00 89.56 95 ILE A C 1
ATOM 755 O O . ILE A 1 95 ? 3.980 -13.761 2.841 1.00 89.56 95 ILE A O 1
ATOM 759 N N . ARG A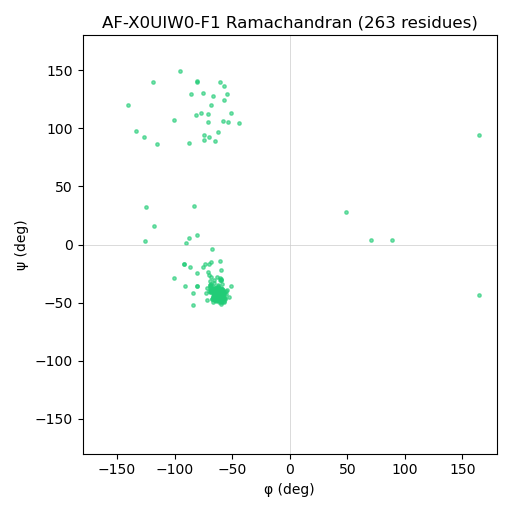 1 96 ? 5.454 -12.081 2.642 1.00 90.06 96 ARG A N 1
ATOM 760 C CA . ARG A 1 96 ? 5.501 -11.801 4.080 1.00 90.06 96 ARG A CA 1
ATOM 761 C C . ARG A 1 96 ? 4.107 -11.514 4.643 1.00 90.06 96 ARG A C 1
ATOM 763 O O . ARG A 1 96 ? 3.776 -12.022 5.714 1.00 90.06 96 ARG A O 1
ATOM 770 N N . GLU A 1 97 ? 3.303 -10.731 3.931 1.00 88.94 97 GLU A N 1
ATOM 771 C CA . GLU A 1 97 ? 1.943 -10.374 4.346 1.00 88.94 97 GLU A CA 1
ATOM 772 C C . GLU A 1 97 ? 0.978 -11.568 4.272 1.00 88.94 97 GLU A C 1
ATOM 774 O O . GLU A 1 97 ? 0.203 -11.814 5.203 1.00 88.94 97 GLU A O 1
ATOM 779 N N . TYR A 1 98 ? 1.097 -12.386 3.223 1.00 88.25 98 TYR A N 1
ATOM 780 C CA . TYR A 1 98 ? 0.351 -13.634 3.083 1.00 88.25 98 TYR A CA 1
ATOM 781 C C . TYR A 1 98 ? 0.648 -14.613 4.229 1.00 88.25 98 TYR A C 1
ATOM 783 O O . TYR A 1 98 ? -0.278 -15.111 4.880 1.00 88.25 98 TYR A O 1
ATOM 791 N N . TYR A 1 99 ? 1.930 -14.854 4.523 1.00 85.75 99 TYR A N 1
ATOM 792 C CA . TYR A 1 99 ? 2.346 -15.720 5.628 1.00 85.75 99 TYR A CA 1
ATOM 793 C C . TYR A 1 99 ? 1.871 -15.172 6.975 1.00 85.75 99 TYR A C 1
ATOM 795 O O . TYR A 1 99 ? 1.318 -15.937 7.761 1.00 85.75 99 TYR A O 1
ATOM 803 N N . GLY A 1 100 ? 2.005 -13.864 7.217 1.00 82.31 100 GLY A N 1
ATOM 804 C CA . GLY A 1 100 ? 1.507 -13.230 8.442 1.00 82.31 100 GLY A CA 1
ATOM 805 C C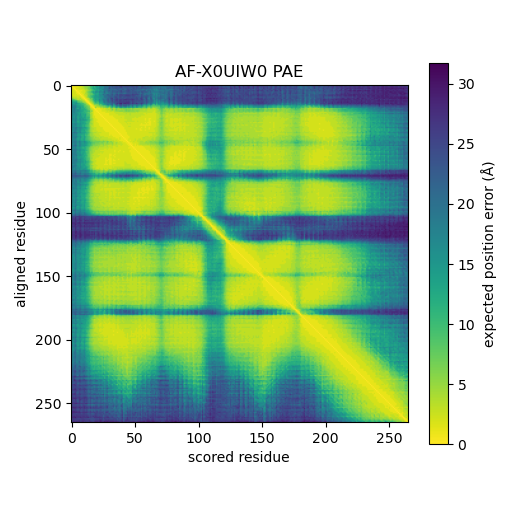 . GLY A 1 100 ? -0.001 -13.404 8.645 1.00 82.31 100 GLY A C 1
ATOM 806 O O . GLY A 1 100 ? -0.455 -13.584 9.773 1.00 82.31 100 GLY A O 1
ATOM 807 N N . THR A 1 101 ? -0.774 -13.422 7.556 1.00 83.69 101 THR A N 1
ATOM 808 C CA . THR A 1 101 ? -2.237 -13.514 7.619 1.00 83.69 101 THR A CA 1
ATOM 809 C C . THR A 1 101 ? -2.747 -14.953 7.748 1.00 83.69 101 THR A C 1
ATOM 811 O O . THR A 1 101 ? -3.706 -15.203 8.484 1.00 83.69 101 THR A O 1
ATOM 814 N N . PHE A 1 102 ? -2.178 -15.919 7.023 1.00 80.38 102 PHE A N 1
ATOM 815 C CA . PHE A 1 102 ? -2.703 -17.296 6.977 1.00 80.38 102 PHE A CA 1
ATOM 816 C C . PHE A 1 102 ? -1.948 -18.284 7.863 1.00 80.38 102 PHE A C 1
ATOM 818 O O . PHE A 1 102 ? -2.551 -19.236 8.356 1.00 80.38 102 PHE A O 1
ATOM 825 N N . ILE A 1 103 ? -0.658 -18.062 8.099 1.00 75.81 103 ILE A N 1
ATOM 826 C CA . ILE A 1 103 ? 0.200 -18.991 8.831 1.00 75.81 103 ILE A CA 1
ATOM 827 C C . ILE A 1 103 ? 0.627 -18.284 10.116 1.00 75.81 103 ILE A C 1
ATOM 829 O O . ILE A 1 103 ? 1.675 -17.646 10.186 1.00 75.81 103 ILE A O 1
ATOM 833 N N . LYS A 1 104 ? -0.214 -18.389 11.158 1.00 58.44 104 LYS A N 1
ATOM 834 C CA . LYS A 1 104 ? 0.154 -17.980 12.524 1.00 58.44 104 LYS A CA 1
ATOM 835 C C . LYS A 1 104 ? 1.488 -18.653 12.867 1.00 58.44 104 LYS A C 1
ATOM 837 O O . LYS A 1 104 ? 1.578 -19.877 12.924 1.00 58.44 104 LYS A O 1
ATOM 842 N N . ILE A 1 105 ? 2.533 -17.845 13.015 1.00 52.88 105 ILE A N 1
ATOM 843 C CA . ILE A 1 105 ? 3.930 -18.278 13.087 1.00 52.88 105 ILE A CA 1
ATOM 844 C C . ILE A 1 105 ? 4.130 -19.267 14.252 1.00 52.88 105 ILE A C 1
ATOM 846 O O . ILE A 1 105 ? 4.238 -18.867 15.407 1.00 52.88 105 ILE A O 1
ATOM 850 N N . LYS A 1 106 ? 4.300 -20.561 13.944 1.00 48.16 106 LYS A N 1
ATOM 851 C CA . LYS A 1 106 ? 5.399 -21.332 14.547 1.00 48.16 106 LYS A CA 1
ATOM 852 C C . LYS A 1 106 ? 6.666 -20.876 13.825 1.00 48.16 106 LYS A C 1
ATOM 854 O O . LYS A 1 106 ? 6.656 -20.813 12.600 1.00 48.16 106 LYS A O 1
ATOM 859 N N . LYS A 1 107 ? 7.724 -20.519 14.568 1.00 47.72 107 LYS A N 1
ATOM 860 C CA . LYS A 1 107 ? 9.026 -20.077 14.026 1.00 47.72 107 LYS A CA 1
ATOM 861 C C . LYS A 1 107 ? 9.456 -20.992 12.873 1.00 47.72 107 LYS A C 1
ATOM 863 O O . LYS A 1 107 ? 9.896 -22.115 13.107 1.00 47.72 107 LYS A O 1
ATOM 868 N N . VAL A 1 108 ? 9.334 -20.514 11.639 1.00 53.62 108 VAL A N 1
ATOM 869 C CA . VAL A 1 108 ? 9.854 -21.219 10.469 1.00 53.62 108 VAL A CA 1
ATOM 870 C C . VAL A 1 108 ? 11.361 -20.987 10.464 1.00 53.62 108 VAL A C 1
ATOM 872 O O . VAL A 1 108 ? 11.818 -19.852 10.335 1.00 53.62 108 VAL A O 1
ATOM 875 N N . LYS A 1 109 ? 12.136 -22.059 10.675 1.00 45.94 109 LYS A N 1
ATOM 876 C CA . LYS A 1 109 ? 13.586 -22.059 10.440 1.00 45.94 109 LYS A CA 1
ATOM 877 C C . LYS A 1 109 ? 13.821 -21.609 9.000 1.00 45.94 109 LYS A C 1
ATOM 879 O O . LYS A 1 109 ? 13.189 -22.145 8.093 1.00 45.94 109 LYS A O 1
ATOM 884 N N . SER A 1 110 ? 14.711 -20.637 8.809 1.00 44.88 110 SER A N 1
ATOM 885 C CA . SER A 1 110 ? 15.096 -20.134 7.493 1.00 44.88 110 SER A CA 1
ATOM 886 C C . SER A 1 110 ? 15.541 -21.301 6.613 1.00 44.88 110 SER A C 1
ATOM 888 O O . SER A 1 110 ? 16.616 -21.871 6.813 1.00 44.88 110 SER A O 1
ATOM 890 N N . ALA A 1 111 ? 14.700 -21.687 5.659 1.00 41.47 111 ALA A N 1
ATOM 891 C CA . ALA A 1 111 ? 15.118 -22.592 4.610 1.00 41.47 111 ALA A CA 1
ATOM 892 C C . ALA A 1 111 ? 16.121 -21.823 3.746 1.00 41.47 111 ALA A C 1
ATOM 894 O O . ALA A 1 111 ? 15.798 -20.766 3.206 1.00 41.47 111 ALA A O 1
ATOM 895 N N . ASN A 1 112 ? 17.349 -22.334 3.658 1.00 37.59 112 ASN A N 1
ATOM 896 C CA . ASN A 1 112 ? 18.349 -21.851 2.716 1.00 37.59 112 ASN A CA 1
ATOM 897 C C . ASN A 1 112 ? 17.846 -22.142 1.301 1.00 37.59 112 ASN A C 1
ATOM 899 O O . ASN A 1 112 ? 18.116 -23.208 0.745 1.00 37.59 112 ASN A O 1
ATOM 903 N N . VAL A 1 113 ? 17.090 -21.208 0.729 1.00 44.84 113 VAL A N 1
ATOM 904 C CA . VAL A 1 113 ? 16.707 -21.270 -0.677 1.00 44.84 113 VAL A CA 1
ATOM 905 C C . VAL A 1 113 ? 17.946 -20.905 -1.483 1.00 44.84 113 VAL A C 1
ATOM 907 O O . VAL A 1 113 ? 18.280 -19.738 -1.675 1.00 44.84 113 VAL A O 1
ATOM 910 N N . LYS A 1 114 ? 18.680 -21.938 -1.896 1.00 37.47 114 LYS A N 1
ATOM 911 C CA . LYS A 1 114 ? 19.749 -21.819 -2.881 1.00 37.47 114 LYS A CA 1
ATOM 912 C C . LYS A 1 114 ? 19.090 -21.541 -4.228 1.00 37.47 114 LYS A C 1
ATOM 914 O O . LYS A 1 114 ? 18.681 -22.467 -4.921 1.00 37.47 114 LYS A O 1
ATOM 919 N N . TYR A 1 115 ? 18.942 -20.267 -4.574 1.00 45.34 115 TYR A N 1
ATOM 920 C CA . TYR A 1 115 ? 18.546 -19.884 -5.922 1.00 45.34 115 TYR A CA 1
ATOM 921 C C . TYR A 1 115 ? 19.719 -20.162 -6.863 1.00 45.34 115 TYR A C 1
ATOM 923 O O . TYR A 1 115 ? 20.788 -19.563 -6.745 1.00 45.34 115 TYR A O 1
ATOM 931 N N . ALA A 1 116 ? 19.526 -21.133 -7.753 1.00 38.81 116 ALA A N 1
ATOM 932 C CA . ALA A 1 116 ? 20.468 -21.471 -8.802 1.00 38.81 116 ALA A CA 1
ATOM 933 C C . ALA A 1 116 ? 20.466 -20.348 -9.846 1.00 38.81 116 ALA A C 1
ATOM 935 O O . ALA A 1 116 ? 19.532 -20.210 -10.632 1.00 38.81 116 ALA A O 1
ATOM 936 N N . ALA A 1 117 ? 21.520 -19.536 -9.835 1.00 44.50 117 ALA A N 1
ATOM 937 C CA . ALA A 1 117 ? 21.851 -18.650 -10.936 1.00 44.50 117 ALA A CA 1
ATOM 938 C C . ALA A 1 117 ? 22.433 -19.502 -12.069 1.00 44.50 117 ALA A C 1
ATOM 940 O O . ALA A 1 117 ? 23.633 -19.757 -12.126 1.00 44.50 117 ALA A O 1
ATOM 941 N N . ALA A 1 118 ? 21.571 -19.987 -12.952 1.00 42.38 118 ALA A N 1
ATOM 942 C CA . ALA A 1 118 ? 21.991 -20.542 -14.223 1.00 42.38 118 ALA A CA 1
ATOM 943 C C . ALA A 1 118 ? 20.984 -20.100 -15.273 1.00 42.38 118 ALA A C 1
ATOM 945 O O . ALA A 1 118 ? 19.796 -20.368 -15.126 1.00 42.38 118 ALA A O 1
ATOM 946 N N . LEU A 1 119 ? 21.478 -19.383 -16.283 1.00 40.31 119 LEU A N 1
ATOM 947 C CA . LEU A 1 119 ? 21.189 -19.554 -17.709 1.00 40.31 119 LEU A CA 1
ATOM 948 C C . LEU A 1 119 ? 21.655 -18.283 -18.425 1.00 40.31 119 LEU A C 1
ATOM 950 O O . LEU A 1 119 ? 20.933 -17.296 -18.508 1.00 40.31 119 LEU A O 1
ATOM 954 N N . ALA A 1 120 ? 22.891 -18.324 -18.926 1.00 44.97 120 ALA A N 1
ATOM 955 C CA . ALA A 1 120 ? 23.422 -17.394 -19.911 1.00 44.97 120 ALA A CA 1
ATOM 956 C C . ALA A 1 120 ? 23.361 -18.100 -21.276 1.00 44.97 120 ALA A C 1
ATOM 958 O O . ALA A 1 120 ? 24.085 -19.064 -21.496 1.00 44.97 120 ALA A O 1
ATOM 959 N N . GLY A 1 121 ? 22.444 -17.689 -22.155 1.00 45.38 121 GLY A N 1
ATOM 960 C CA . GLY A 1 121 ? 22.363 -18.208 -23.528 1.00 45.38 121 GLY A CA 1
ATOM 961 C C . GLY A 1 121 ? 21.048 -17.916 -24.261 1.00 45.38 121 GLY A C 1
ATOM 962 O O . GLY A 1 121 ? 21.084 -17.456 -25.393 1.00 45.38 121 GLY A O 1
ATOM 963 N N . SER A 1 122 ? 19.890 -18.082 -23.605 1.00 55.31 122 SER A N 1
ATOM 964 C CA . SER A 1 122 ? 18.543 -17.697 -24.106 1.00 55.31 122 SER A CA 1
ATOM 965 C C . SER A 1 122 ? 17.803 -16.763 -23.125 1.00 55.31 122 SER A C 1
ATOM 967 O O . SER A 1 122 ? 16.582 -16.801 -22.954 1.00 55.31 122 SER A O 1
ATOM 969 N N . VAL A 1 123 ? 18.594 -15.939 -22.434 1.00 60.38 123 VAL A N 1
ATOM 970 C CA . VAL A 1 123 ? 18.302 -15.319 -21.128 1.00 60.38 123 VAL A CA 1
ATOM 971 C C . VAL A 1 123 ? 17.040 -14.464 -21.112 1.00 60.38 123 VAL A C 1
ATOM 973 O O . VAL A 1 123 ? 16.297 -14.487 -20.137 1.00 60.38 123 VAL A O 1
ATOM 976 N N . THR A 1 124 ? 16.779 -13.711 -22.176 1.00 68.44 124 THR A N 1
ATOM 977 C CA . THR A 1 124 ? 15.721 -12.694 -22.185 1.00 68.44 124 THR A CA 1
ATOM 978 C C . THR A 1 124 ? 14.329 -13.317 -22.205 1.00 68.44 124 THR A C 1
ATOM 980 O O . THR A 1 124 ? 13.495 -12.982 -21.368 1.00 68.44 124 THR A O 1
ATOM 983 N N . ILE A 1 125 ? 14.090 -14.288 -23.090 1.00 73.50 125 ILE A N 1
ATOM 984 C CA . ILE A 1 125 ? 12.794 -14.973 -23.200 1.00 73.50 125 ILE A CA 1
ATOM 985 C C . ILE A 1 125 ? 12.502 -15.781 -21.927 1.00 73.50 125 ILE A C 1
ATOM 987 O O . ILE A 1 125 ? 11.411 -15.675 -21.366 1.00 73.50 125 ILE A O 1
ATOM 991 N N . GLY A 1 126 ? 13.486 -16.537 -21.424 1.00 78.81 126 GLY A N 1
ATOM 992 C CA . GLY A 1 126 ? 13.342 -17.292 -20.174 1.00 78.81 126 GLY A CA 1
ATOM 993 C C . GLY A 1 126 ? 13.048 -16.394 -18.967 1.00 78.81 126 GLY A C 1
ATOM 994 O O . GLY A 1 126 ? 12.197 -16.726 -18.140 1.00 78.81 126 GLY A O 1
ATOM 995 N N . PHE A 1 127 ? 13.685 -15.222 -18.902 1.00 78.56 127 PHE A N 1
ATOM 996 C CA . PHE A 1 127 ? 13.446 -14.232 -17.853 1.00 78.56 127 PHE A CA 1
ATOM 997 C C . PHE A 1 127 ? 12.014 -13.682 -17.882 1.00 78.56 127 PHE A C 1
ATOM 999 O O . PHE A 1 127 ? 11.373 -13.613 -16.831 1.00 78.56 127 PHE A O 1
ATOM 1006 N N . TYR A 1 128 ? 11.476 -13.353 -19.062 1.00 82.56 128 TYR A N 1
ATOM 1007 C CA . TYR A 1 128 ? 10.095 -12.876 -19.178 1.00 82.56 128 TYR A CA 1
ATOM 1008 C C . TYR A 1 128 ? 9.078 -13.931 -18.713 1.00 82.56 128 TYR A C 1
ATOM 1010 O O . TYR A 1 128 ? 8.157 -13.597 -17.968 1.00 82.56 128 TYR A O 1
ATOM 1018 N N . TYR A 1 129 ? 9.258 -15.207 -19.075 1.00 84.94 129 TYR A N 1
ATOM 1019 C CA . TYR A 1 129 ? 8.378 -16.285 -18.600 1.00 84.94 129 TYR A CA 1
ATOM 1020 C C . TYR A 1 129 ? 8.495 -16.531 -17.091 1.00 84.94 129 TYR A C 1
ATOM 1022 O O . TYR A 1 129 ? 7.481 -16.747 -16.423 1.00 84.94 129 TYR A O 1
ATOM 1030 N N . MET A 1 130 ? 9.705 -16.451 -16.531 1.00 85.88 130 MET A N 1
ATOM 1031 C CA . MET A 1 130 ? 9.916 -16.545 -15.084 1.00 85.88 130 MET A CA 1
ATOM 1032 C C . MET A 1 130 ? 9.202 -15.405 -14.342 1.00 85.88 130 MET A C 1
ATOM 1034 O O . MET A 1 130 ? 8.486 -15.655 -13.371 1.00 85.88 130 MET A O 1
ATOM 1038 N N . MET A 1 131 ? 9.349 -14.166 -14.820 1.00 86.06 131 MET A N 1
ATOM 1039 C CA . MET A 1 131 ? 8.661 -12.996 -14.264 1.00 86.06 131 MET A CA 1
ATOM 1040 C C . MET A 1 131 ? 7.141 -13.127 -14.367 1.00 86.06 131 MET A C 1
ATOM 1042 O O . MET A 1 131 ? 6.442 -12.819 -13.402 1.00 86.06 131 MET A O 1
ATOM 1046 N N . LEU A 1 132 ? 6.625 -13.648 -15.486 1.00 87.94 132 LEU A N 1
ATOM 1047 C CA . LEU A 1 132 ? 5.194 -13.905 -15.662 1.00 87.94 132 LEU A CA 1
ATOM 1048 C C . LEU A 1 132 ? 4.683 -14.908 -14.619 1.00 87.94 132 LEU A C 1
ATOM 1050 O O . LEU A 1 132 ? 3.689 -14.640 -13.948 1.00 87.94 132 LEU A O 1
ATOM 1054 N N . GLY A 1 133 ? 5.380 -16.034 -14.435 1.00 88.44 133 GLY A N 1
ATOM 1055 C CA . GLY A 1 133 ? 5.017 -17.037 -13.429 1.00 88.44 133 GLY A CA 1
ATOM 1056 C C . GLY A 1 133 ? 5.038 -16.480 -12.001 1.00 88.44 133 GLY A C 1
ATOM 1057 O O . GLY A 1 133 ? 4.145 -16.769 -11.198 1.00 88.44 133 GLY A O 1
ATOM 1058 N N . LEU A 1 134 ? 6.017 -15.626 -11.696 1.00 88.00 134 LEU A N 1
ATOM 1059 C CA . LEU A 1 134 ? 6.145 -14.962 -10.400 1.00 88.00 134 LEU A CA 1
ATOM 1060 C C . LEU A 1 134 ? 4.998 -13.966 -10.152 1.00 88.00 134 LEU A C 1
ATOM 1062 O O . LEU A 1 134 ? 4.381 -13.991 -9.085 1.00 88.00 134 LEU A O 1
ATOM 1066 N N . ILE A 1 135 ? 4.653 -13.158 -11.157 1.00 90.75 135 ILE A N 1
ATOM 1067 C CA . ILE A 1 135 ? 3.528 -12.214 -11.117 1.00 90.75 135 ILE A CA 1
ATOM 1068 C C . ILE A 1 135 ? 2.190 -12.947 -10.963 1.00 90.75 135 ILE A C 1
ATOM 1070 O O . ILE A 1 135 ? 1.387 -12.560 -10.115 1.00 90.75 135 ILE A O 1
ATOM 1074 N N . LEU A 1 136 ? 1.958 -14.030 -11.712 1.00 91.50 136 LEU A N 1
ATOM 1075 C CA . LEU A 1 136 ? 0.737 -14.837 -11.599 1.00 91.50 136 LEU A CA 1
ATOM 1076 C C 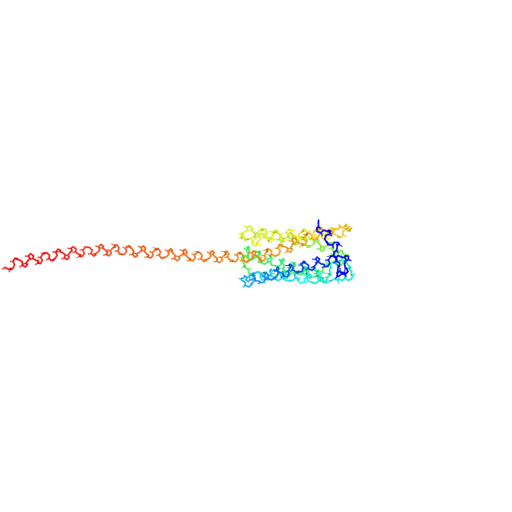. LEU A 1 136 ? 0.603 -15.476 -10.213 1.00 91.50 136 LEU A C 1
ATOM 1078 O O . LEU A 1 136 ? -0.473 -15.449 -9.615 1.00 91.50 136 LEU A O 1
ATOM 1082 N N . THR A 1 137 ? 1.704 -15.998 -9.667 1.00 89.44 137 THR A N 1
ATOM 1083 C CA . THR A 1 137 ? 1.724 -16.545 -8.303 1.00 89.44 137 THR A CA 1
ATOM 1084 C C . THR A 1 137 ? 1.373 -15.461 -7.283 1.00 89.44 137 THR A C 1
ATOM 1086 O O . THR A 1 137 ? 0.512 -15.672 -6.427 1.00 89.44 137 THR A O 1
ATOM 1089 N N . CYS A 1 138 ? 1.972 -14.272 -7.406 1.00 90.31 138 CYS A N 1
ATOM 1090 C CA . CYS A 1 138 ? 1.631 -13.113 -6.582 1.00 90.31 138 CYS A CA 1
ATOM 1091 C C . CYS A 1 138 ? 0.156 -12.734 -6.686 1.00 90.31 138 CYS A C 1
ATOM 1093 O O . CYS A 1 138 ? -0.491 -12.529 -5.662 1.00 90.31 138 CYS A O 1
ATOM 1095 N N . PHE A 1 139 ? -0.385 -12.679 -7.900 1.00 93.12 139 PHE A N 1
ATOM 1096 C CA . PHE A 1 139 ? -1.774 -12.312 -8.140 1.00 93.12 139 PHE A CA 1
ATOM 1097 C C . PHE A 1 139 ? -2.743 -13.252 -7.411 1.00 93.12 139 PHE A C 1
ATOM 1099 O O . PHE A 1 139 ? -3.637 -12.792 -6.702 1.00 93.12 139 PHE A O 1
ATOM 1106 N N . VAL A 1 140 ? -2.510 -14.568 -7.476 1.00 92.81 140 VAL A N 1
ATOM 1107 C CA . VAL A 1 140 ? -3.317 -15.561 -6.744 1.00 92.81 140 VAL A CA 1
ATOM 1108 C C . VAL A 1 140 ? -3.210 -15.374 -5.226 1.00 92.81 140 VAL A C 1
ATOM 1110 O O . VAL A 1 140 ? -4.219 -15.468 -4.520 1.00 92.81 140 VAL A O 1
ATOM 1113 N N . LEU A 1 141 ? -2.008 -15.100 -4.704 1.00 91.19 141 LEU A N 1
ATOM 1114 C CA . LEU A 1 141 ? -1.806 -14.851 -3.271 1.00 91.19 141 LEU A CA 1
ATOM 1115 C C . LEU A 1 141 ? -2.538 -13.589 -2.805 1.00 91.19 141 LEU A C 1
ATOM 1117 O O . LEU A 1 141 ? -3.198 -13.623 -1.765 1.00 91.19 141 LEU A O 1
ATOM 1121 N N . VAL A 1 142 ? -2.472 -12.507 -3.583 1.00 91.25 142 VAL A N 1
ATOM 1122 C CA . VAL A 1 142 ? -3.149 -11.243 -3.268 1.00 91.25 142 VAL A CA 1
ATOM 1123 C C . VAL A 1 142 ? -4.664 -11.388 -3.358 1.00 91.25 142 VAL A C 1
ATOM 1125 O O . VAL A 1 142 ? -5.350 -10.897 -2.469 1.00 91.25 142 VAL A O 1
ATOM 1128 N N . ILE A 1 143 ? -5.205 -12.131 -4.331 1.00 92.81 143 ILE A N 1
ATOM 1129 C CA . ILE A 1 143 ? -6.647 -12.427 -4.380 1.00 92.81 143 ILE A CA 1
ATOM 1130 C C . ILE A 1 143 ? -7.091 -13.157 -3.110 1.00 92.81 143 ILE A C 1
ATOM 1132 O O . ILE A 1 143 ? -8.081 -12.771 -2.486 1.00 92.81 143 ILE A O 1
ATOM 1136 N N . LYS A 1 144 ? -6.355 -14.191 -2.682 1.00 91.31 144 LYS A N 1
ATOM 1137 C CA . LYS A 1 144 ? -6.673 -14.902 -1.432 1.00 91.31 144 LYS A CA 1
ATOM 1138 C C . LYS A 1 144 ? -6.603 -13.974 -0.218 1.00 91.31 144 LYS A C 1
ATOM 1140 O O . LYS A 1 144 ? -7.443 -14.072 0.675 1.00 91.31 144 LYS A O 1
ATOM 1145 N N . LEU A 1 145 ? -5.619 -13.079 -0.190 1.00 89.88 145 LEU A N 1
ATOM 1146 C CA . LEU A 1 145 ? -5.444 -12.092 0.872 1.00 89.88 145 LEU A CA 1
ATOM 1147 C C . LEU A 1 145 ? -6.597 -11.073 0.898 1.00 89.88 145 LEU A C 1
ATOM 1149 O O . LEU A 1 145 ? -7.154 -10.804 1.963 1.00 89.88 145 LEU A O 1
ATOM 1153 N N . TYR A 1 146 ? -7.026 -10.599 -0.274 1.00 91.19 146 TYR A N 1
ATOM 1154 C CA . TYR A 1 146 ? -8.179 -9.719 -0.450 1.00 91.19 146 TYR A CA 1
ATOM 1155 C C . TYR A 1 146 ? -9.476 -10.370 0.040 1.00 91.19 146 TYR A C 1
ATOM 1157 O O . TYR A 1 146 ? -10.202 -9.765 0.827 1.00 91.19 146 TYR A O 1
ATOM 1165 N N . LEU A 1 147 ? -9.744 -11.623 -0.348 1.00 90.25 147 LEU A N 1
ATOM 1166 C CA . LEU A 1 147 ? -10.955 -12.339 0.071 1.00 90.25 147 LEU A CA 1
ATOM 1167 C C . LEU A 1 147 ? -11.055 -12.500 1.594 1.00 90.25 147 LEU A C 1
ATOM 1169 O O . LEU A 1 147 ? -12.163 -12.520 2.133 1.00 90.25 147 LEU A O 1
ATOM 1173 N N . LYS A 1 148 ? -9.914 -12.599 2.288 1.00 89.00 148 LYS A N 1
ATOM 1174 C CA . LYS A 1 148 ? -9.869 -12.758 3.744 1.00 89.00 148 LYS A CA 1
ATOM 1175 C C . LYS A 1 148 ? -9.961 -11.434 4.501 1.00 89.00 148 LYS A C 1
ATOM 1177 O O . LYS A 1 148 ? -10.783 -11.324 5.403 1.00 89.00 148 LYS A O 1
ATOM 1182 N N . ASN A 1 149 ? -9.120 -10.459 4.165 1.00 83.81 149 ASN A N 1
ATOM 1183 C CA . ASN A 1 149 ? -9.028 -9.212 4.932 1.00 83.81 149 ASN A CA 1
ATOM 1184 C C . ASN A 1 149 ? -10.042 -8.156 4.467 1.00 83.81 149 ASN A C 1
ATOM 1186 O O . ASN A 1 149 ? -10.313 -7.219 5.210 1.00 83.81 149 ASN A O 1
ATOM 1190 N N . ARG A 1 150 ? -10.587 -8.286 3.246 1.00 85.94 150 ARG A N 1
ATOM 1191 C CA . ARG A 1 150 ? -11.503 -7.320 2.608 1.00 85.94 150 ARG A CA 1
ATOM 1192 C C . ARG A 1 150 ? -11.012 -5.863 2.654 1.00 85.94 150 ARG A C 1
ATOM 1194 O O . ARG A 1 150 ? -11.814 -4.936 2.638 1.00 85.94 150 ARG A O 1
ATOM 1201 N N . SER A 1 151 ? -9.696 -5.656 2.698 1.00 87.88 151 SER A N 1
ATOM 1202 C CA . SER A 1 151 ? -9.092 -4.322 2.733 1.00 87.88 151 SER A CA 1
ATOM 1203 C C . SER A 1 151 ? -9.042 -3.719 1.326 1.00 87.88 151 SER A C 1
ATOM 1205 O O . SER A 1 151 ?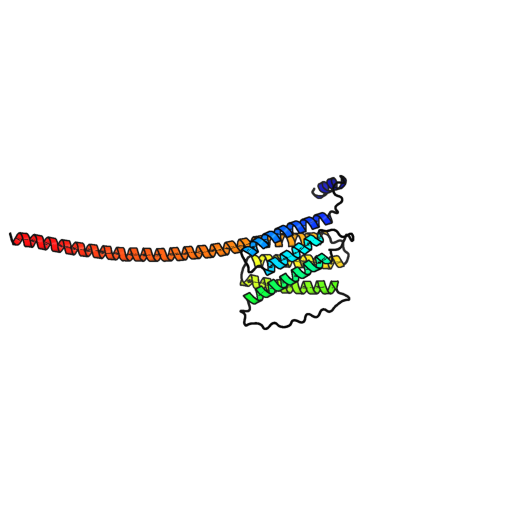 -8.773 -4.413 0.338 1.00 87.88 151 SER A O 1
ATOM 1207 N N . LEU A 1 152 ? -9.320 -2.417 1.238 1.00 88.81 152 LEU A N 1
ATOM 1208 C CA . LEU A 1 152 ? -9.392 -1.674 -0.020 1.00 88.81 152 LEU A CA 1
ATOM 1209 C C . LEU A 1 152 ? -8.018 -1.639 -0.702 1.00 88.81 152 LEU A C 1
ATOM 1211 O O . LEU A 1 152 ? -7.918 -1.845 -1.910 1.00 88.81 152 LEU A O 1
ATOM 1215 N N . PHE A 1 153 ? -6.951 -1.492 0.083 1.00 89.00 153 PHE A N 1
ATOM 1216 C CA . PHE A 1 153 ? -5.563 -1.540 -0.377 1.00 89.00 153 PHE A CA 1
ATOM 1217 C C . PHE A 1 153 ? -5.234 -2.824 -1.155 1.00 89.00 153 PHE A C 1
ATOM 1219 O O . PHE A 1 153 ? -4.579 -2.783 -2.195 1.00 89.00 153 PHE A O 1
ATOM 1226 N N . HIS A 1 154 ? -5.760 -3.967 -0.713 1.00 90.62 154 HIS A N 1
ATOM 1227 C CA . HIS A 1 154 ? -5.554 -5.249 -1.388 1.00 90.62 154 HIS A CA 1
ATOM 1228 C C . HIS A 1 154 ? -6.270 -5.330 -2.741 1.00 90.62 154 HIS A C 1
ATOM 1230 O O . HIS A 1 154 ? -5.741 -5.923 -3.681 1.00 90.62 154 HIS A O 1
ATOM 1236 N N . ALA A 1 155 ? -7.448 -4.711 -2.865 1.00 91.25 155 ALA A N 1
ATOM 1237 C CA . ALA A 1 155 ? -8.189 -4.667 -4.125 1.00 91.25 155 ALA A CA 1
ATOM 1238 C C . ALA A 1 155 ? -7.419 -3.888 -5.198 1.00 91.25 155 ALA A C 1
ATOM 1240 O O . ALA A 1 155 ? -7.277 -4.345 -6.333 1.00 91.25 155 ALA A O 1
ATOM 1241 N N . PHE A 1 156 ? -6.868 -2.732 -4.828 1.00 93.38 156 PHE A N 1
ATOM 1242 C CA . PHE A 1 156 ? -6.079 -1.928 -5.755 1.00 93.38 156 PHE A CA 1
ATOM 1243 C C . PHE A 1 156 ? -4.726 -2.579 -6.093 1.00 93.38 156 PHE A C 1
ATOM 1245 O O . PHE A 1 156 ? -4.243 -2.414 -7.213 1.00 93.38 156 PHE A O 1
ATOM 1252 N N . TYR A 1 157 ? -4.157 -3.421 -5.222 1.00 90.19 157 TYR A N 1
ATOM 1253 C CA . TYR A 1 157 ? -3.027 -4.269 -5.624 1.00 90.19 157 TYR A CA 1
ATOM 1254 C C . TYR A 1 157 ? -3.390 -5.286 -6.699 1.00 90.19 157 TYR A C 1
ATOM 1256 O O . TYR A 1 157 ? -2.589 -5.504 -7.606 1.00 90.19 157 TYR A O 1
ATOM 1264 N N . CYS A 1 158 ? -4.576 -5.900 -6.647 1.00 92.19 158 CYS A N 1
ATOM 1265 C CA . CYS A 1 158 ? -5.017 -6.771 -7.739 1.00 92.19 158 CYS A CA 1
ATOM 1266 C C . CYS A 1 158 ? -5.021 -6.008 -9.075 1.00 92.19 158 CYS A C 1
ATOM 1268 O O . CYS A 1 158 ? -4.536 -6.533 -10.077 1.00 92.19 158 CYS A O 1
ATOM 1270 N N . LEU A 1 159 ? -5.484 -4.752 -9.078 1.00 92.69 159 LEU A N 1
ATOM 1271 C CA . LEU A 1 159 ? -5.450 -3.885 -10.263 1.00 92.69 159 LEU A CA 1
ATOM 1272 C C . LEU A 1 159 ? -4.021 -3.568 -10.722 1.00 92.69 159 LEU A C 1
ATOM 1274 O O . LEU A 1 159 ? -3.760 -3.554 -11.927 1.00 92.69 159 LEU A O 1
ATOM 1278 N N . GLN A 1 160 ? -3.092 -3.377 -9.782 1.00 92.00 160 GLN A N 1
ATOM 1279 C CA . GLN A 1 160 ? -1.675 -3.175 -10.085 1.00 92.00 160 GLN A CA 1
ATOM 1280 C C . GLN A 1 160 ? -1.057 -4.399 -10.769 1.00 92.00 160 GLN A C 1
ATOM 1282 O O . GLN A 1 160 ? -0.330 -4.269 -11.751 1.00 92.00 160 GLN A O 1
ATOM 1287 N N . PHE A 1 161 ? -1.364 -5.605 -10.290 1.00 91.50 161 PHE A N 1
ATOM 1288 C CA . PHE A 1 161 ? -0.859 -6.833 -10.904 1.00 91.50 161 PHE A CA 1
ATOM 1289 C C . PHE A 1 161 ? -1.410 -7.053 -12.315 1.00 91.50 161 PHE A C 1
ATOM 1291 O O . PHE A 1 161 ? -0.674 -7.530 -13.174 1.00 91.50 161 PHE A O 1
ATOM 1298 N N . ILE A 1 162 ? -2.652 -6.642 -12.591 1.00 92.25 162 ILE A N 1
ATOM 1299 C CA . ILE A 1 162 ? -3.194 -6.644 -13.958 1.00 92.25 162 ILE A CA 1
ATOM 1300 C C . ILE A 1 162 ? -2.354 -5.732 -14.862 1.00 92.25 162 ILE A C 1
ATOM 1302 O O . ILE A 1 162 ? -1.950 -6.153 -15.945 1.00 92.25 162 ILE A O 1
ATOM 1306 N N . GLY A 1 163 ? -2.014 -4.526 -14.402 1.00 90.69 163 GLY A N 1
ATOM 1307 C CA . GLY A 1 163 ? -1.132 -3.622 -15.145 1.00 90.69 163 GLY A CA 1
ATOM 1308 C C . GLY A 1 163 ? 0.266 -4.196 -15.369 1.00 90.69 163 GLY A C 1
ATOM 1309 O O . GLY A 1 163 ? 0.817 -4.071 -16.462 1.00 90.69 163 GLY A O 1
ATOM 1310 N N . ALA A 1 164 ? 0.817 -4.892 -14.371 1.00 89.88 164 ALA A N 1
ATOM 1311 C CA . ALA A 1 164 ? 2.116 -5.547 -14.481 1.00 89.88 164 ALA A CA 1
ATOM 1312 C C . ALA A 1 164 ? 2.097 -6.665 -15.535 1.00 89.88 164 ALA A C 1
ATOM 1314 O O . ALA A 1 164 ? 3.038 -6.780 -16.318 1.00 89.88 164 ALA A O 1
ATOM 1315 N N . ILE A 1 165 ? 1.012 -7.448 -15.600 1.00 91.12 165 ILE A N 1
ATOM 1316 C CA . ILE A 1 165 ? 0.812 -8.466 -16.641 1.00 91.12 165 ILE A CA 1
ATOM 1317 C C . ILE A 1 165 ? 0.718 -7.804 -18.019 1.00 91.12 165 ILE A C 1
ATOM 1319 O O . ILE A 1 165 ? 1.411 -8.237 -18.935 1.00 91.12 165 ILE A O 1
ATOM 1323 N N . LEU A 1 166 ? -0.083 -6.743 -18.169 1.00 90.50 166 LEU A N 1
ATOM 1324 C CA . LEU A 1 166 ? -0.219 -6.020 -19.442 1.00 90.50 166 LEU A CA 1
ATOM 1325 C C . LEU A 1 166 ? 1.123 -5.446 -19.917 1.00 90.50 166 LEU A C 1
ATOM 1327 O O . LEU A 1 166 ? 1.481 -5.606 -21.084 1.00 90.50 166 LEU A O 1
ATOM 1331 N N . SER A 1 167 ? 1.888 -4.841 -19.007 1.00 87.69 167 SER A N 1
ATOM 1332 C CA . SER A 1 167 ? 3.224 -4.306 -19.286 1.00 87.69 167 SER A CA 1
ATOM 1333 C C . SER A 1 167 ? 4.202 -5.410 -19.702 1.00 87.69 167 SER A C 1
ATOM 1335 O O . SER A 1 167 ? 4.911 -5.278 -20.701 1.00 87.69 167 SER A O 1
ATOM 1337 N N . LEU A 1 168 ? 4.184 -6.555 -19.013 1.00 87.00 168 LEU A N 1
ATOM 1338 C CA . LEU A 1 168 ? 5.040 -7.692 -19.347 1.00 87.00 168 LEU A CA 1
ATOM 1339 C C . LEU A 1 168 ? 4.681 -8.317 -20.703 1.00 87.00 168 LEU A C 1
ATOM 1341 O O . LEU A 1 168 ? 5.576 -8.629 -21.486 1.00 87.00 168 LEU A O 1
ATOM 1345 N N . VAL A 1 169 ? 3.388 -8.468 -21.003 1.00 87.56 169 VAL A N 1
ATOM 1346 C CA . VAL A 1 169 ? 2.910 -8.953 -22.309 1.00 87.56 169 VAL A CA 1
ATOM 1347 C C . VAL A 1 169 ? 3.317 -7.982 -23.416 1.00 87.56 169 VAL A C 1
ATOM 1349 O O . VAL A 1 169 ? 3.801 -8.419 -24.460 1.00 87.56 169 VAL A O 1
ATOM 1352 N N . SER A 1 170 ? 3.200 -6.671 -23.178 1.00 85.31 170 SER A N 1
ATOM 1353 C CA . SER A 1 170 ? 3.693 -5.661 -24.117 1.00 85.31 170 SER A CA 1
ATOM 1354 C C . SER A 1 170 ? 5.195 -5.799 -24.363 1.00 85.31 170 SER A C 1
ATOM 1356 O O . SER A 1 170 ? 5.635 -5.715 -25.505 1.00 85.31 170 SER A O 1
ATOM 1358 N N . ALA A 1 171 ? 5.987 -6.028 -23.314 1.00 81.44 171 ALA A N 1
ATOM 1359 C CA . ALA A 1 171 ? 7.426 -6.221 -23.451 1.00 81.44 171 ALA A CA 1
ATOM 1360 C C . ALA A 1 171 ? 7.756 -7.494 -24.251 1.00 81.44 171 ALA A C 1
ATOM 1362 O O . ALA A 1 171 ? 8.625 -7.457 -25.118 1.00 81.44 171 ALA A O 1
ATOM 1363 N N . MET A 1 172 ? 7.034 -8.598 -24.012 1.00 83.75 172 MET A N 1
ATOM 1364 C CA . MET A 1 172 ? 7.209 -9.851 -24.754 1.00 83.75 172 MET A CA 1
ATOM 1365 C C . MET A 1 172 ? 6.937 -9.671 -26.247 1.00 83.75 172 MET A C 1
ATOM 1367 O O . MET A 1 172 ? 7.756 -10.082 -27.067 1.00 83.75 172 MET A O 1
ATOM 1371 N N . ILE A 1 173 ? 5.823 -9.040 -26.620 1.00 82.62 173 ILE A N 1
ATOM 1372 C CA . ILE A 1 173 ? 5.502 -8.855 -28.039 1.00 82.62 173 ILE A CA 1
ATOM 1373 C C . ILE A 1 173 ? 6.482 -7.858 -28.686 1.00 82.62 173 ILE A C 1
ATOM 1375 O O . ILE A 1 173 ? 6.874 -8.058 -29.836 1.00 82.62 173 ILE A O 1
ATOM 1379 N N . GLY A 1 174 ? 6.991 -6.871 -27.940 1.00 75.56 174 GLY A N 1
ATOM 1380 C CA . GLY A 1 174 ? 7.987 -5.917 -28.435 1.00 75.56 174 GLY A CA 1
ATOM 1381 C C . GLY A 1 174 ? 9.279 -6.591 -28.905 1.00 75.56 174 GLY A C 1
ATOM 1382 O O . GLY A 1 174 ? 9.903 -6.137 -29.862 1.00 75.56 174 GLY A O 1
ATOM 1383 N N . THR A 1 175 ? 9.638 -7.739 -28.316 1.00 73.75 175 THR A N 1
ATOM 1384 C CA . THR A 1 175 ? 10.794 -8.536 -28.767 1.00 73.75 175 THR A CA 1
ATOM 1385 C C . THR A 1 175 ? 10.607 -9.193 -30.140 1.00 73.75 175 THR A C 1
ATOM 1387 O O . THR A 1 175 ? 11.591 -9.602 -30.750 1.00 73.75 175 THR A O 1
ATOM 1390 N N . THR A 1 176 ? 9.376 -9.268 -30.660 1.00 75.69 176 THR A N 1
ATOM 1391 C CA . THR A 1 176 ? 9.059 -9.897 -31.958 1.00 75.69 176 THR A CA 1
ATOM 1392 C C . THR A 1 176 ? 9.110 -8.933 -33.153 1.00 75.69 176 THR A C 1
ATOM 1394 O O . THR A 1 176 ? 8.886 -9.351 -34.285 1.00 75.69 176 THR A O 1
ATOM 1397 N N . GLY A 1 177 ? 9.460 -7.657 -32.934 1.00 62.59 177 GLY A N 1
ATOM 1398 C CA . GLY A 1 177 ? 9.790 -6.702 -34.003 1.00 62.59 177 GLY A CA 1
ATOM 1399 C C . GLY A 1 177 ? 8.619 -5.905 -34.594 1.00 62.59 177 GLY A C 1
ATOM 1400 O O . GLY A 1 177 ? 8.824 -5.129 -35.525 1.00 62.59 177 GLY A O 1
ATOM 1401 N N . THR A 1 178 ? 7.398 -6.043 -34.071 1.00 62.88 178 THR A N 1
ATOM 1402 C CA . THR A 1 178 ? 6.255 -5.206 -34.485 1.00 62.88 178 THR A CA 1
ATOM 1403 C C . THR A 1 178 ? 6.280 -3.836 -33.799 1.00 62.88 178 THR A C 1
ATOM 1405 O O . THR A 1 178 ? 6.555 -3.756 -32.603 1.00 62.88 178 THR A O 1
ATOM 1408 N N . SER A 1 179 ? 5.946 -2.758 -34.521 1.00 59.56 179 SER A N 1
ATOM 1409 C CA . SER A 1 179 ? 5.871 -1.382 -33.998 1.00 59.56 179 SER A CA 1
ATOM 1410 C C . SER A 1 179 ? 4.804 -1.252 -32.897 1.00 59.56 179 SER A C 1
ATOM 1412 O O . SER A 1 179 ? 3.617 -1.108 -33.184 1.00 59.56 179 SER A O 1
ATOM 1414 N N . GLN A 1 180 ? 5.236 -1.332 -31.636 1.00 58.66 180 GLN A N 1
ATOM 1415 C CA . GLN A 1 180 ? 4.386 -1.538 -30.453 1.00 58.66 180 GLN A CA 1
ATOM 1416 C C . GLN A 1 180 ? 4.398 -0.406 -29.417 1.00 58.66 180 GLN A C 1
ATOM 1418 O O . GLN A 1 180 ? 3.976 -0.598 -28.274 1.00 58.66 180 GLN A O 1
ATOM 1423 N N . SER A 1 181 ? 4.877 0.780 -29.783 1.00 66.19 181 SER A N 1
ATOM 1424 C CA . SER A 1 181 ? 5.091 1.858 -28.812 1.00 66.19 181 SER A CA 1
ATOM 1425 C C . SER A 1 181 ? 3.816 2.238 -28.045 1.00 66.19 181 SER A C 1
ATOM 1427 O O . SER A 1 181 ? 3.868 2.407 -26.830 1.00 66.19 181 SER A O 1
ATOM 1429 N N . GLU A 1 182 ? 2.653 2.296 -28.700 1.00 79.31 182 GLU A N 1
ATOM 1430 C CA . GLU A 1 182 ? 1.424 2.821 -28.085 1.00 79.31 182 GLU A CA 1
ATOM 1431 C C . GLU A 1 182 ? 0.882 1.958 -26.934 1.00 79.31 182 GLU A C 1
ATOM 1433 O O . GLU A 1 182 ? 0.547 2.488 -25.873 1.00 79.31 182 GLU A O 1
ATOM 1438 N N . PHE A 1 183 ? 0.832 0.631 -27.103 1.00 82.56 183 PHE A N 1
ATOM 1439 C CA . PHE A 1 183 ? 0.322 -0.271 -26.062 1.00 82.56 183 PHE A CA 1
ATOM 1440 C C . PHE A 1 183 ? 1.249 -0.314 -24.839 1.00 82.56 183 PHE A C 1
ATOM 1442 O O . PHE A 1 183 ? 0.778 -0.301 -23.700 1.00 82.56 183 PHE A O 1
ATOM 1449 N N . SER A 1 184 ? 2.564 -0.275 -25.071 1.00 82.62 184 SER A N 1
ATOM 1450 C CA . SER A 1 184 ? 3.567 -0.207 -24.004 1.00 82.62 184 SER A CA 1
ATOM 1451 C C . SER A 1 184 ? 3.434 1.083 -23.190 1.00 82.62 184 SER A C 1
ATOM 1453 O O . SER A 1 184 ? 3.386 1.049 -21.958 1.00 82.62 184 SER A O 1
ATOM 1455 N N . HIS A 1 185 ? 3.277 2.226 -23.870 1.00 83.00 185 HIS A N 1
ATOM 1456 C CA . HIS A 1 185 ? 3.040 3.507 -23.205 1.00 83.00 185 HIS A CA 1
ATOM 1457 C C . HIS A 1 185 ? 1.738 3.505 -22.399 1.00 83.00 185 HIS A C 1
ATOM 1459 O O . HIS A 1 185 ? 1.735 3.966 -21.257 1.00 83.00 185 HIS A O 1
ATOM 1465 N N . PHE A 1 186 ? 0.654 2.941 -22.937 1.00 86.06 186 PHE A N 1
ATOM 1466 C CA . PHE A 1 186 ? -0.604 2.808 -22.202 1.00 86.06 186 PHE A CA 1
ATOM 1467 C C . PHE A 1 186 ? -0.441 1.981 -20.918 1.00 86.06 186 PHE A C 1
ATOM 1469 O O . PHE A 1 186 ? -0.884 2.411 -19.851 1.00 86.06 186 PHE A O 1
ATOM 1476 N N . ALA A 1 187 ? 0.235 0.830 -20.995 1.00 88.00 187 ALA A N 1
ATOM 1477 C CA . ALA A 1 187 ? 0.471 -0.025 -19.834 1.00 88.00 187 ALA A CA 1
ATOM 1478 C C . ALA A 1 187 ? 1.316 0.676 -18.754 1.00 88.00 187 ALA A C 1
ATOM 1480 O O . ALA A 1 187 ? 1.010 0.557 -17.566 1.00 88.00 187 ALA A O 1
ATOM 1481 N N . MET A 1 188 ? 2.335 1.447 -19.150 1.00 85.44 188 MET A N 1
ATOM 1482 C CA . MET A 1 188 ? 3.143 2.241 -18.215 1.00 85.44 188 MET A CA 1
ATOM 1483 C C . MET A 1 188 ? 2.331 3.358 -17.550 1.00 85.44 188 MET A C 1
ATOM 1485 O O . MET A 1 188 ? 2.345 3.467 -16.326 1.00 85.44 188 MET A O 1
ATOM 1489 N N . VAL A 1 189 ? 1.562 4.141 -1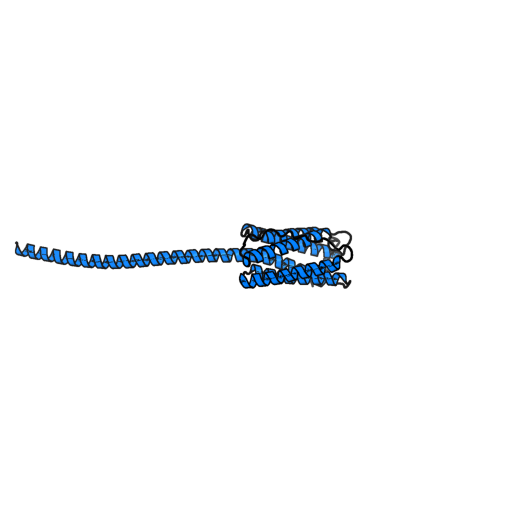8.320 1.00 89.88 189 VAL A N 1
ATOM 1490 C CA . VAL A 1 189 ? 0.691 5.190 -17.752 1.00 89.88 189 VAL A CA 1
ATOM 1491 C C . VAL A 1 189 ? -0.305 4.583 -16.761 1.00 89.88 189 VAL A C 1
ATOM 1493 O O . VAL A 1 189 ? -0.480 5.109 -15.662 1.00 89.88 189 VAL A O 1
ATOM 1496 N N . TYR A 1 190 ? -0.929 3.456 -17.114 1.00 93.00 190 TYR A N 1
ATOM 1497 C CA . TYR A 1 190 ? -1.842 2.749 -16.219 1.00 93.00 190 TYR A CA 1
ATOM 1498 C C . TYR A 1 190 ? -1.156 2.378 -14.894 1.00 93.00 190 TYR A C 1
ATOM 1500 O O . TYR A 1 190 ? -1.669 2.709 -13.825 1.00 93.00 190 TYR A O 1
ATOM 1508 N N . MET A 1 191 ? 0.032 1.770 -14.949 1.00 91.44 191 MET A N 1
ATOM 1509 C CA . MET A 1 191 ? 0.787 1.375 -13.754 1.00 91.44 191 MET A CA 1
ATOM 1510 C C . MET A 1 191 ? 1.126 2.560 -12.846 1.00 91.44 191 MET A C 1
ATOM 1512 O O . MET A 1 191 ? 0.954 2.470 -11.629 1.00 91.44 191 MET A O 1
ATOM 1516 N N . ASP A 1 192 ? 1.562 3.677 -13.424 1.00 91.00 192 ASP A N 1
ATOM 1517 C CA . ASP A 1 192 ? 1.939 4.866 -12.656 1.00 91.00 192 ASP A CA 1
ATOM 1518 C C . ASP A 1 192 ? 0.720 5.504 -11.975 1.00 91.00 192 ASP A C 1
ATOM 1520 O O . ASP A 1 192 ? 0.781 5.910 -10.810 1.00 91.00 192 ASP A O 1
ATOM 1524 N N . THR A 1 193 ? -0.420 5.549 -12.673 1.00 93.56 193 THR A N 1
ATOM 1525 C CA . THR A 1 193 ? -1.664 6.080 -12.096 1.00 93.56 193 THR A CA 1
ATOM 1526 C C . THR A 1 193 ? -2.179 5.213 -10.950 1.00 93.56 193 THR A C 1
ATOM 1528 O O . THR A 1 193 ? -2.577 5.754 -9.916 1.00 93.56 193 THR A O 1
ATOM 1531 N N . ILE A 1 194 ? -2.113 3.883 -11.068 1.00 94.75 194 ILE A N 1
ATOM 1532 C CA . ILE A 1 194 ? -2.518 2.987 -9.980 1.00 94.75 194 ILE A CA 1
ATOM 1533 C C . ILE A 1 194 ? -1.554 3.099 -8.794 1.00 94.75 194 ILE A C 1
ATOM 1535 O O . ILE A 1 194 ? -2.030 3.144 -7.660 1.00 94.75 194 ILE A O 1
ATOM 1539 N N . TYR A 1 195 ? -0.239 3.246 -9.003 1.00 92.56 195 TYR A N 1
ATOM 1540 C CA . TYR A 1 195 ? 0.699 3.526 -7.903 1.00 92.56 195 TYR A CA 1
ATOM 1541 C C . TYR A 1 195 ? 0.340 4.809 -7.142 1.00 92.56 195 TYR A C 1
ATOM 1543 O O . TYR A 1 195 ? 0.367 4.828 -5.909 1.00 92.56 195 TYR A O 1
ATOM 1551 N N . LEU A 1 196 ? -0.042 5.871 -7.851 1.00 93.88 196 LEU A N 1
ATOM 1552 C CA . LEU A 1 196 ? -0.474 7.118 -7.220 1.00 93.88 196 LEU A CA 1
ATOM 1553 C C . LEU A 1 196 ? -1.753 6.914 -6.393 1.00 93.88 196 LEU A C 1
ATOM 1555 O O . LEU A 1 196 ? -1.801 7.297 -5.219 1.00 93.88 196 LEU A O 1
ATOM 1559 N N . VAL A 1 197 ? -2.767 6.264 -6.971 1.00 95.00 197 VAL A N 1
ATOM 1560 C CA . VAL A 1 197 ? -4.038 5.972 -6.284 1.00 95.00 197 VAL A CA 1
ATOM 1561 C C . VAL A 1 197 ? -3.814 5.069 -5.068 1.00 95.00 197 VAL A C 1
ATOM 1563 O O . VAL A 1 197 ? -4.400 5.301 -4.012 1.00 95.00 197 VAL A O 1
ATOM 1566 N N . MET A 1 198 ? -2.911 4.096 -5.167 1.00 93.62 198 MET A N 1
ATOM 1567 C CA . MET A 1 198 ? -2.540 3.201 -4.071 1.00 93.62 198 MET A CA 1
ATOM 1568 C C . MET A 1 198 ? -1.996 3.943 -2.851 1.00 93.62 198 MET A C 1
ATOM 1570 O O . MET A 1 198 ? -2.377 3.634 -1.718 1.00 93.62 198 MET A O 1
ATOM 1574 N N . GLY A 1 199 ? -1.151 4.953 -3.069 1.00 91.56 199 GLY A N 1
ATOM 1575 C CA . GLY A 1 199 ? -0.662 5.809 -1.991 1.00 91.56 199 GLY A CA 1
ATOM 1576 C C . GLY A 1 199 ? -1.801 6.550 -1.281 1.00 91.56 199 GLY A C 1
ATOM 1577 O O . GLY A 1 199 ? -1.822 6.623 -0.051 1.00 91.56 199 GLY A O 1
ATOM 1578 N N . MET A 1 200 ? -2.782 7.056 -2.036 1.00 93.38 200 MET A N 1
ATOM 1579 C CA . MET A 1 200 ? -3.954 7.742 -1.472 1.00 93.38 200 MET A CA 1
ATOM 1580 C C . MET A 1 200 ? -4.851 6.787 -0.680 1.00 93.38 200 MET A C 1
ATOM 1582 O O . MET A 1 200 ? -5.230 7.087 0.455 1.00 93.38 200 MET A O 1
ATOM 1586 N N . VAL A 1 201 ? -5.148 5.619 -1.252 1.00 94.62 201 VAL A N 1
ATOM 1587 C CA . VAL A 1 201 ? -5.954 4.566 -0.620 1.00 94.62 201 VAL A CA 1
ATOM 1588 C C . VAL A 1 201 ? -5.366 4.157 0.728 1.00 94.62 201 VAL A C 1
ATOM 1590 O O . VAL A 1 201 ? -6.110 4.045 1.701 1.00 94.62 201 VAL A O 1
ATOM 1593 N N . ALA A 1 202 ? -4.042 4.011 0.824 1.00 92.50 202 ALA A N 1
ATOM 1594 C CA . ALA A 1 202 ? -3.380 3.654 2.078 1.00 92.50 202 ALA A CA 1
ATOM 1595 C C . ALA A 1 202 ? -3.648 4.669 3.209 1.00 92.50 202 ALA A C 1
ATOM 1597 O O . ALA A 1 202 ? -3.838 4.277 4.363 1.00 92.50 202 ALA A O 1
ATOM 1598 N N . ILE A 1 203 ? -3.691 5.969 2.892 1.00 93.19 203 ILE A N 1
ATOM 1599 C CA . ILE A 1 203 ? -3.983 7.036 3.866 1.00 93.19 203 ILE A CA 1
ATOM 1600 C C . ILE A 1 203 ? -5.465 7.029 4.253 1.00 93.19 203 ILE A C 1
ATOM 1602 O O . ILE A 1 203 ? -5.795 7.195 5.431 1.00 93.19 203 ILE A O 1
ATOM 1606 N N . ILE A 1 204 ? -6.353 6.845 3.275 1.00 93.56 204 ILE A N 1
ATOM 1607 C CA . ILE A 1 204 ? -7.803 6.798 3.500 1.00 93.56 204 ILE A CA 1
ATOM 1608 C C . ILE A 1 204 ? -8.156 5.612 4.401 1.00 93.56 204 ILE A C 1
ATOM 1610 O O . ILE A 1 204 ? -8.849 5.794 5.399 1.00 93.56 204 ILE A O 1
ATOM 1614 N N . GLU A 1 205 ? -7.623 4.425 4.110 1.00 92.00 205 GLU A N 1
ATOM 1615 C CA . GLU A 1 205 ? -7.856 3.214 4.904 1.00 92.00 205 GLU A CA 1
ATOM 1616 C C . GLU A 1 205 ? -7.389 3.394 6.356 1.00 92.00 205 GLU A C 1
ATOM 1618 O O . GLU A 1 205 ? -8.116 3.050 7.287 1.00 92.00 205 GLU A O 1
ATOM 1623 N N . PHE A 1 206 ? -6.226 4.023 6.568 1.00 91.31 206 PHE A N 1
ATOM 1624 C CA . PHE A 1 206 ? -5.750 4.357 7.912 1.00 91.31 206 PHE A CA 1
ATOM 1625 C C . PHE A 1 206 ? -6.725 5.275 8.669 1.00 91.31 206 PHE A C 1
ATOM 1627 O O . PHE A 1 206 ? -7.015 5.035 9.841 1.00 91.31 206 PHE A O 1
ATOM 1634 N N . ARG A 1 207 ? -7.254 6.315 8.01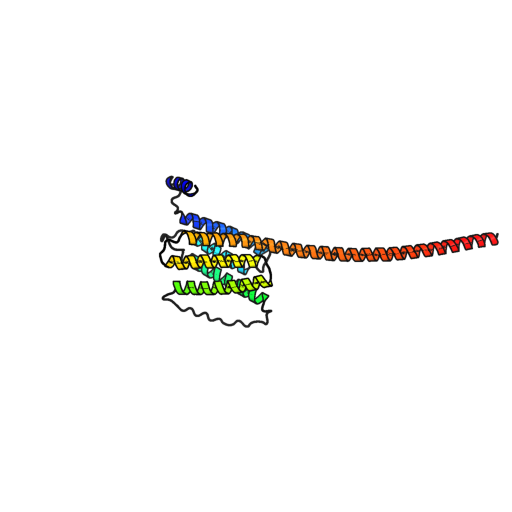0 1.00 91.31 207 ARG A N 1
ATOM 1635 C CA . ARG A 1 207 ? -8.223 7.229 8.638 1.00 91.31 207 ARG A CA 1
ATOM 1636 C C . ARG A 1 207 ? -9.536 6.533 8.973 1.00 91.31 207 ARG A C 1
ATOM 1638 O O . ARG A 1 207 ? -10.059 6.769 10.056 1.00 91.31 207 ARG A O 1
ATOM 1645 N N . ILE A 1 208 ? -10.039 5.677 8.084 1.00 91.62 208 ILE A N 1
ATOM 1646 C CA . ILE A 1 208 ? -11.281 4.925 8.311 1.00 91.62 208 ILE A CA 1
ATOM 1647 C C . ILE A 1 208 ? -11.145 4.034 9.548 1.00 91.62 208 ILE A C 1
ATOM 1649 O O . ILE A 1 208 ? -12.021 4.065 10.408 1.00 91.62 208 ILE A O 1
ATOM 1653 N N . HIS A 1 209 ? -10.035 3.302 9.681 1.00 89.81 209 HIS A N 1
ATOM 1654 C CA . HIS A 1 209 ? -9.793 2.479 10.868 1.00 89.81 209 HIS A CA 1
ATOM 1655 C C . HIS A 1 209 ? -9.729 3.314 12.148 1.00 89.81 209 HIS A C 1
ATOM 1657 O O . HIS A 1 209 ? -10.433 3.016 13.106 1.00 89.81 209 HIS A O 1
ATOM 1663 N N . HIS A 1 210 ? -8.967 4.409 12.143 1.00 90.69 210 HIS A N 1
ATOM 1664 C CA . HIS A 1 210 ? -8.851 5.263 13.324 1.00 90.69 210 HIS A CA 1
ATOM 1665 C C . HIS A 1 210 ? -10.186 5.910 13.731 1.00 90.69 210 HIS A C 1
ATOM 1667 O O . HIS A 1 210 ? -10.498 6.017 14.915 1.00 90.69 210 HIS A O 1
ATOM 1673 N N . MET A 1 211 ? -10.996 6.319 12.750 1.00 91.56 211 MET A N 1
ATOM 1674 C CA . MET A 1 211 ? -12.344 6.830 12.999 1.00 91.56 211 MET A CA 1
ATOM 1675 C C . MET A 1 211 ? -13.250 5.755 13.601 1.00 91.56 211 MET A C 1
ATOM 1677 O O . MET A 1 211 ? -13.998 6.051 14.528 1.00 91.56 211 MET A O 1
ATOM 1681 N N . ASN A 1 212 ? -13.170 4.519 13.107 1.00 93.06 212 ASN A N 1
ATOM 1682 C CA . ASN A 1 212 ? -13.958 3.408 13.628 1.00 93.06 212 ASN A CA 1
ATOM 1683 C C . ASN A 1 212 ? -13.611 3.099 15.095 1.00 93.06 212 ASN A C 1
ATOM 1685 O O . ASN A 1 212 ? -14.517 2.962 15.913 1.00 93.06 212 ASN A O 1
ATOM 1689 N N . ASP A 1 213 ? -12.323 3.084 15.445 1.00 93.12 213 ASP A N 1
ATOM 1690 C CA . ASP A 1 213 ? -11.868 2.853 16.824 1.00 93.12 213 ASP A CA 1
ATOM 1691 C C . ASP A 1 213 ? -12.337 3.974 17.773 1.00 93.12 213 ASP A C 1
ATOM 1693 O O . ASP A 1 213 ? -12.822 3.728 18.882 1.00 93.12 213 ASP A O 1
ATOM 1697 N N . SER A 1 214 ? -12.253 5.229 17.317 1.00 94.69 214 SER A N 1
ATOM 1698 C CA . SER A 1 214 ? -12.749 6.384 18.072 1.00 94.69 214 SER A CA 1
ATOM 1699 C C . SER A 1 214 ? -14.262 6.323 18.284 1.00 94.69 214 SER A C 1
ATOM 1701 O O . SER A 1 214 ? -14.733 6.638 19.376 1.00 94.69 214 SER A O 1
ATOM 1703 N N . LEU A 1 215 ? -15.031 5.926 17.267 1.00 92.56 215 LEU A N 1
ATOM 1704 C CA . LEU A 1 215 ? -16.481 5.761 17.385 1.00 92.56 215 LEU A CA 1
ATOM 1705 C C . LEU A 1 215 ? -16.836 4.644 18.363 1.00 92.56 215 LEU A C 1
ATOM 1707 O O . LEU A 1 215 ? -17.723 4.836 19.191 1.00 92.56 215 LEU A O 1
ATOM 1711 N N . GLN A 1 216 ? -16.113 3.524 18.326 1.00 95.50 216 GLN A N 1
ATOM 1712 C CA . GLN A 1 216 ? -16.297 2.448 19.294 1.00 95.50 216 GLN A CA 1
ATOM 1713 C C . GLN A 1 216 ? -16.071 2.947 20.730 1.00 95.50 216 GLN A C 1
ATOM 1715 O O . GLN A 1 216 ? -16.897 2.696 21.602 1.00 95.50 216 GLN A O 1
ATOM 1720 N N . THR A 1 217 ? -15.019 3.740 20.955 1.00 95.88 217 THR A N 1
ATOM 1721 C CA . THR A 1 217 ? -14.712 4.311 22.280 1.00 95.88 217 THR A CA 1
ATOM 1722 C C . THR A 1 217 ? -15.821 5.250 22.765 1.00 95.88 217 THR A C 1
ATOM 1724 O O . THR A 1 217 ? -16.210 5.224 23.932 1.00 95.88 217 THR A O 1
ATOM 1727 N N . ILE A 1 218 ? -16.361 6.081 21.867 1.00 95.62 218 ILE A N 1
ATOM 1728 C CA . ILE A 1 218 ? -17.473 6.987 22.182 1.00 95.62 218 ILE A CA 1
ATOM 1729 C C . ILE A 1 218 ? -18.730 6.191 22.547 1.00 95.62 218 ILE A C 1
ATOM 1731 O O . ILE A 1 218 ? -19.400 6.540 23.516 1.00 95.62 218 ILE A O 1
ATOM 1735 N N . ILE A 1 219 ? -19.035 5.119 21.810 1.00 95.56 219 ILE A N 1
ATOM 1736 C CA . ILE A 1 219 ? -20.189 4.251 22.081 1.00 95.56 219 ILE A CA 1
ATOM 1737 C C . ILE A 1 219 ? -20.038 3.559 23.440 1.00 95.56 219 ILE A C 1
ATOM 1739 O O . ILE A 1 219 ? -20.981 3.559 24.228 1.00 95.56 219 ILE A O 1
ATOM 1743 N N . GLU A 1 220 ? -18.858 3.016 23.742 1.00 96.38 220 GLU A N 1
ATOM 1744 C CA . GLU A 1 220 ? -18.573 2.370 25.030 1.00 96.38 220 GLU A CA 1
ATOM 1745 C C . GLU A 1 220 ? -18.706 3.362 26.196 1.00 96.38 220 GLU A C 1
ATOM 1747 O O . GLU A 1 220 ? -19.374 3.071 27.191 1.00 96.38 220 GLU A O 1
ATOM 1752 N N . SER A 1 221 ? -18.154 4.570 26.046 1.00 95.25 221 SER A N 1
ATOM 1753 C CA . SER A 1 221 ? -18.268 5.637 27.046 1.00 95.25 221 SER A CA 1
ATOM 1754 C C . SER A 1 221 ? -19.723 6.075 27.255 1.00 95.25 221 SER A C 1
ATOM 1756 O O . SER A 1 221 ? -20.208 6.104 28.387 1.00 95.25 221 SER A O 1
ATOM 1758 N N . ALA A 1 222 ? -20.462 6.327 26.170 1.00 94.44 222 ALA A N 1
ATOM 1759 C CA . ALA A 1 222 ? -21.874 6.704 26.231 1.00 94.44 222 ALA A CA 1
ATOM 1760 C C . ALA A 1 222 ? -22.738 5.607 26.873 1.00 94.44 222 ALA A C 1
ATOM 1762 O O . ALA A 1 222 ? -23.643 5.910 27.656 1.00 94.44 222 ALA A O 1
ATOM 1763 N N . SER A 1 223 ? -22.437 4.336 26.590 1.00 95.81 223 SER A N 1
ATOM 1764 C CA . SER A 1 223 ? -23.093 3.191 27.224 1.00 95.81 223 SER A CA 1
ATOM 1765 C C . SER A 1 223 ? -22.843 3.180 28.732 1.00 95.81 223 SER A C 1
ATOM 1767 O O . SER A 1 223 ? -23.791 3.062 29.508 1.00 95.81 223 SER A O 1
ATOM 1769 N N . GLN A 1 224 ? -21.594 3.362 29.169 1.00 96.25 224 GLN A N 1
ATOM 1770 C CA . GLN A 1 224 ? -21.262 3.382 30.594 1.00 96.25 224 GLN A CA 1
ATOM 1771 C C . GLN A 1 224 ? -21.914 4.565 31.321 1.00 96.25 224 GLN A C 1
ATOM 1773 O O . GLN A 1 224 ? -22.462 4.396 32.411 1.00 96.25 224 GLN A O 1
ATOM 1778 N N . THR A 1 225 ? -21.906 5.756 30.717 1.00 95.69 225 THR A N 1
ATOM 1779 C CA . THR A 1 225 ? -22.603 6.923 31.271 1.00 95.69 225 THR A CA 1
ATOM 1780 C C . THR A 1 225 ? -24.103 6.667 31.387 1.00 95.69 225 THR A C 1
ATOM 1782 O O . THR A 1 225 ? -24.685 6.985 32.420 1.00 95.69 225 THR A O 1
ATOM 1785 N N . SER A 1 226 ? -24.723 6.046 30.382 1.00 93.50 226 SER A N 1
ATOM 1786 C CA . SER A 1 226 ? -26.157 5.728 30.406 1.00 93.50 226 SER A CA 1
ATOM 1787 C C . SER A 1 226 ? -26.510 4.746 31.526 1.00 93.50 226 SER A C 1
ATOM 1789 O O . SER A 1 226 ? -27.497 4.954 32.230 1.00 93.50 226 SER A O 1
ATOM 1791 N N . ILE A 1 227 ? -25.678 3.722 31.752 1.00 95.50 227 ILE A N 1
ATOM 1792 C CA . ILE A 1 227 ? -25.834 2.784 32.877 1.00 95.50 227 ILE A CA 1
ATOM 1793 C C . ILE A 1 227 ? -25.723 3.529 34.212 1.00 95.50 227 ILE A C 1
ATOM 1795 O O . ILE A 1 227 ? -26.568 3.356 35.087 1.00 95.50 227 ILE A O 1
ATOM 1799 N N . ASN A 1 228 ? -24.725 4.403 34.359 1.00 95.94 228 ASN A N 1
ATOM 1800 C CA . ASN A 1 228 ? -24.541 5.173 35.589 1.00 95.94 228 ASN A CA 1
ATOM 1801 C C . ASN A 1 228 ? -25.729 6.107 35.860 1.00 95.94 228 ASN A C 1
ATOM 1803 O O . ASN A 1 228 ? -26.209 6.162 36.987 1.00 95.94 228 ASN A O 1
ATOM 1807 N N . VAL A 1 229 ? -26.236 6.803 34.838 1.00 95.44 229 VAL A N 1
ATOM 1808 C CA . VAL A 1 229 ? -27.423 7.663 34.967 1.00 95.44 229 VAL A CA 1
ATOM 1809 C C . VAL A 1 229 ? -28.659 6.837 35.326 1.00 95.44 229 VAL A C 1
ATOM 1811 O O . VAL A 1 229 ? -29.428 7.255 36.186 1.00 95.44 229 VAL A O 1
ATOM 1814 N N . SER A 1 230 ? -28.833 5.650 34.738 1.00 93.19 230 SER A N 1
ATOM 1815 C CA . SER A 1 230 ? -29.928 4.736 35.092 1.00 93.19 230 SER A CA 1
ATOM 1816 C C . SER A 1 230 ? -29.848 4.274 36.549 1.00 93.19 230 SER A C 1
ATOM 1818 O O . SER A 1 230 ? -30.870 4.206 37.234 1.00 93.19 230 SER A O 1
ATOM 1820 N N . ASN A 1 231 ? -28.643 3.982 37.042 1.00 95.62 231 ASN A N 1
ATOM 1821 C CA . ASN A 1 231 ? -28.431 3.604 38.437 1.00 95.62 231 ASN A CA 1
ATOM 1822 C C . ASN A 1 231 ? -28.720 4.779 39.375 1.00 95.62 231 ASN A C 1
ATOM 1824 O O . ASN A 1 231 ? -29.473 4.600 40.324 1.00 95.62 231 ASN A O 1
ATOM 1828 N N . ILE A 1 232 ? -28.226 5.984 39.063 1.00 95.19 232 ILE A N 1
ATOM 1829 C CA . ILE A 1 232 ? -28.525 7.202 39.835 1.00 95.19 232 ILE A CA 1
ATOM 1830 C C . ILE A 1 232 ? -30.029 7.477 39.845 1.00 95.19 232 ILE A C 1
ATOM 1832 O O . ILE A 1 232 ? -30.569 7.813 40.886 1.00 95.19 232 ILE A O 1
ATOM 1836 N N . ALA A 1 233 ? -30.730 7.319 38.720 1.00 94.56 233 ALA A N 1
ATOM 1837 C CA . ALA A 1 233 ? -32.178 7.508 38.667 1.00 94.56 233 ALA A CA 1
ATOM 1838 C C . ALA A 1 233 ? -32.927 6.472 39.522 1.00 94.56 233 ALA A C 1
ATOM 1840 O O . ALA A 1 233 ? -33.901 6.816 40.189 1.00 94.56 233 ALA A O 1
ATOM 1841 N N . THR A 1 234 ? -32.460 5.220 39.533 1.00 94.00 234 THR A N 1
ATOM 1842 C CA . THR A 1 234 ? -33.032 4.149 40.364 1.00 94.00 234 THR A CA 1
ATOM 1843 C C . THR A 1 234 ? -32.790 4.420 41.848 1.00 94.00 234 THR A C 1
ATOM 1845 O O . THR A 1 234 ? -33.725 4.347 42.641 1.00 94.00 234 THR A O 1
ATOM 1848 N N . GLU A 1 235 ? -31.561 4.788 42.213 1.00 95.06 235 GLU A N 1
ATOM 1849 C CA . GLU A 1 235 ? -31.179 5.151 43.579 1.00 95.06 235 GLU A CA 1
ATOM 1850 C C . GLU A 1 235 ? -31.933 6.402 44.043 1.00 95.06 235 GLU A C 1
ATOM 1852 O O . GLU A 1 235 ? -32.523 6.393 45.114 1.00 95.06 235 GLU A O 1
ATOM 1857 N N . LEU A 1 236 ? -32.046 7.427 43.195 1.00 95.12 236 LEU A N 1
ATOM 1858 C CA . LEU A 1 236 ? -32.812 8.640 43.479 1.00 95.12 236 LEU A CA 1
ATOM 1859 C C . LEU A 1 236 ? -34.309 8.351 43.647 1.00 95.12 236 LEU A C 1
ATOM 1861 O O . LEU A 1 236 ? -34.940 8.913 44.537 1.00 95.12 236 LEU A O 1
ATOM 1865 N N . SER A 1 237 ? -34.887 7.472 42.822 1.00 93.94 237 SER A N 1
ATOM 1866 C CA . SER A 1 237 ? -36.287 7.053 42.959 1.00 93.94 237 SER A CA 1
ATOM 1867 C C . SER A 1 237 ? -36.525 6.272 44.254 1.00 93.94 237 SER A C 1
ATOM 1869 O O . SER A 1 237 ? -37.579 6.423 44.880 1.00 93.94 237 SER A O 1
ATOM 1871 N N . ALA A 1 238 ? -35.559 5.446 44.664 1.00 93.81 238 ALA A N 1
ATOM 1872 C CA . ALA A 1 238 ? -35.600 4.744 45.940 1.00 93.81 238 ALA A CA 1
ATOM 1873 C C . ALA A 1 238 ? -35.487 5.735 47.110 1.00 93.81 238 ALA A C 1
ATOM 1875 O O . ALA A 1 238 ? -36.357 5.737 47.978 1.00 93.81 238 ALA A O 1
ATOM 1876 N N . SER A 1 239 ? -34.511 6.649 47.078 1.00 91.56 239 SER A N 1
ATOM 1877 C CA . SER A 1 239 ? -34.345 7.699 48.090 1.00 91.56 239 SER A CA 1
ATOM 1878 C C . SER A 1 239 ? -35.564 8.617 48.186 1.00 91.56 239 SER A C 1
ATOM 1880 O O . SER A 1 239 ? -35.950 8.998 49.284 1.00 91.56 239 SER A O 1
ATOM 1882 N N . ALA A 1 240 ? -36.217 8.953 47.071 1.00 94.12 240 ALA A N 1
ATOM 1883 C CA . ALA A 1 240 ? -37.450 9.741 47.089 1.00 94.12 240 ALA A CA 1
ATOM 1884 C C . ALA A 1 240 ? -38.600 9.003 47.797 1.00 94.12 240 ALA A C 1
ATOM 1886 O O . ALA A 1 240 ? -39.357 9.620 48.544 1.00 94.12 240 ALA A O 1
ATOM 1887 N N . SER A 1 241 ? -38.709 7.684 47.600 1.00 94.06 241 SER A N 1
ATOM 1888 C CA . SER A 1 241 ? -39.708 6.855 48.289 1.00 94.06 241 SER A CA 1
ATOM 1889 C C . SER A 1 241 ? -39.411 6.747 49.788 1.00 94.06 241 SER A C 1
ATOM 1891 O O . SER A 1 241 ? -40.326 6.830 50.603 1.00 94.06 241 SER A O 1
ATOM 1893 N N . GLU A 1 242 ? -38.133 6.622 50.151 1.00 93.69 242 GLU A N 1
ATOM 1894 C CA . GLU A 1 242 ? -37.676 6.575 51.543 1.00 93.69 242 GLU A CA 1
ATOM 1895 C C . GLU A 1 242 ? -37.916 7.910 52.268 1.00 93.69 242 GLU A C 1
ATOM 1897 O O . GLU A 1 242 ? -38.461 7.928 53.369 1.00 93.69 242 GLU A O 1
ATOM 1902 N N . VAL A 1 243 ? -37.616 9.041 51.620 1.00 94.62 243 VAL A N 1
ATOM 1903 C CA . VAL A 1 243 ? -37.906 10.383 52.153 1.00 94.62 243 VAL A CA 1
ATOM 1904 C C . VAL A 1 243 ? -39.408 10.609 52.318 1.00 94.62 243 VAL A C 1
ATOM 1906 O O . VAL A 1 243 ? -39.824 11.213 53.309 1.00 94.62 243 VAL A O 1
ATOM 1909 N N . ASN A 1 244 ? -40.234 10.129 51.383 1.00 93.75 244 ASN A N 1
ATOM 1910 C CA . ASN A 1 244 ? -41.686 10.240 51.507 1.00 93.75 244 ASN A CA 1
ATOM 1911 C C . ASN A 1 244 ? -42.208 9.450 52.718 1.00 93.75 244 ASN A C 1
ATOM 1913 O O . ASN A 1 244 ? -42.971 9.994 53.511 1.00 93.75 244 ASN A O 1
ATOM 1917 N N . ALA A 1 245 ? -41.741 8.212 52.904 1.00 93.75 245 ALA A N 1
ATOM 1918 C CA . ALA A 1 245 ? -42.107 7.394 54.060 1.00 93.75 245 ALA A CA 1
ATOM 1919 C C . ALA A 1 245 ? -41.666 8.039 55.387 1.00 93.75 245 ALA A C 1
ATOM 1921 O O . ALA A 1 245 ? -42.467 8.153 56.313 1.00 93.75 245 ALA A O 1
ATOM 1922 N N . ALA A 1 246 ? -40.431 8.547 55.459 1.00 92.38 246 ALA A N 1
ATOM 1923 C CA . ALA A 1 246 ? -39.943 9.264 56.637 1.00 92.38 246 ALA A CA 1
ATOM 1924 C C . ALA A 1 246 ? -40.755 10.544 56.918 1.00 92.38 246 ALA A C 1
ATOM 1926 O O . ALA A 1 246 ? -40.998 10.894 58.071 1.00 92.38 246 ALA A O 1
ATOM 1927 N N . SER A 1 247 ? -41.206 11.243 55.873 1.00 94.12 247 SER A N 1
ATOM 1928 C CA . SER A 1 247 ? -42.046 12.439 56.019 1.00 94.12 247 SER A CA 1
ATOM 1929 C C . SER A 1 247 ? -43.437 12.104 56.571 1.00 94.12 247 SER A C 1
ATOM 1931 O O . SER A 1 247 ? -43.941 12.839 57.422 1.00 94.12 247 SER A O 1
ATOM 1933 N N . GLU A 1 248 ? -44.044 10.993 56.137 1.00 93.69 248 GLU A N 1
ATOM 1934 C CA . GLU A 1 248 ? -45.304 10.487 56.704 1.00 93.69 248 GLU A CA 1
ATOM 1935 C C . GLU A 1 248 ? -45.144 10.103 58.182 1.00 93.69 248 GLU A C 1
ATOM 1937 O O . GLU A 1 248 ? -45.968 10.502 59.009 1.00 93.69 248 GLU A O 1
ATOM 1942 N N . GLU A 1 249 ? -44.059 9.407 58.534 1.00 93.12 249 GLU A N 1
ATOM 1943 C CA . GLU A 1 249 ? -43.751 9.022 59.917 1.00 93.12 249 GLU A CA 1
ATOM 1944 C C . GLU A 1 249 ? -43.553 10.247 60.827 1.00 93.12 249 GLU A C 1
ATOM 1946 O O . GLU A 1 249 ? -44.123 10.318 61.921 1.00 93.12 249 GLU A O 1
ATOM 1951 N N . ILE A 1 250 ? -42.811 11.259 60.363 1.00 92.88 250 ILE A N 1
ATOM 1952 C CA . ILE A 1 250 ? -42.616 12.518 61.097 1.00 92.88 250 ILE A CA 1
ATOM 1953 C C . ILE A 1 250 ? -43.941 13.267 61.263 1.00 92.88 250 ILE A C 1
ATOM 1955 O O . ILE A 1 250 ? -44.218 13.785 62.348 1.00 92.88 250 ILE A O 1
ATOM 1959 N N . SER A 1 251 ? -44.768 13.340 60.216 1.00 94.12 251 SER A N 1
ATOM 1960 C CA . SER A 1 251 ? -46.074 14.006 60.284 1.00 94.12 251 SER A CA 1
ATOM 1961 C C . SER A 1 251 ? -46.989 13.325 61.302 1.00 94.12 251 SER A C 1
ATOM 1963 O O . SER A 1 251 ? -47.599 14.007 62.127 1.00 94.12 251 SER A O 1
ATOM 1965 N N . SER A 1 252 ? -47.050 11.991 61.278 1.00 93.00 252 SER A N 1
ATOM 1966 C CA . SER A 1 252 ? -47.788 11.190 62.260 1.00 93.00 252 SER A CA 1
ATOM 1967 C C . SER A 1 252 ? -47.281 11.455 63.678 1.00 93.00 252 SER A C 1
ATOM 1969 O O . SER A 1 252 ? -48.083 11.783 64.551 1.00 93.00 252 SER A O 1
ATOM 1971 N N . SER A 1 253 ? -45.965 11.398 63.887 1.00 93.19 253 SER A N 1
ATOM 1972 C CA . SER A 1 253 ? -45.342 11.622 65.198 1.00 93.19 253 SER A CA 1
ATOM 1973 C C . SER A 1 253 ? -45.598 13.037 65.726 1.00 93.19 253 SER A C 1
ATOM 1975 O O . SER A 1 253 ? -45.856 13.238 66.910 1.00 93.19 253 SER A O 1
ATOM 1977 N N . THR A 1 254 ? -45.559 14.042 64.847 1.00 91.38 254 THR A N 1
ATOM 1978 C CA . THR A 1 254 ? -45.813 15.446 65.212 1.00 91.38 254 THR A CA 1
ATOM 1979 C C . THR A 1 254 ? -47.272 15.656 65.606 1.00 91.38 254 THR A C 1
ATOM 1981 O O . THR A 1 254 ? -47.561 16.380 66.558 1.00 91.38 254 THR A O 1
ATOM 1984 N N . GLN A 1 255 ? -48.199 15.015 64.895 1.00 89.50 255 GLN A N 1
ATOM 1985 C CA . GLN A 1 255 ? -49.619 15.104 65.206 1.00 89.50 255 GLN A CA 1
ATOM 1986 C C . GLN A 1 255 ? -49.965 14.387 66.514 1.00 89.50 255 GLN A C 1
ATOM 1988 O O . GLN A 1 255 ? -50.704 14.936 67.328 1.00 89.50 255 GLN A O 1
ATOM 1993 N N . GLU A 1 256 ? -49.382 13.214 66.754 1.00 91.00 256 GLU A N 1
ATOM 1994 C CA . GLU A 1 256 ? -49.508 12.499 68.026 1.00 91.00 256 GLU A CA 1
ATOM 1995 C C . GLU A 1 256 ? -48.960 13.332 69.196 1.00 91.00 256 GLU A C 1
ATOM 1997 O O . GLU A 1 256 ? -49.620 13.472 70.229 1.00 91.00 256 GLU A O 1
ATOM 2002 N N . ALA A 1 257 ? -47.803 13.978 69.014 1.00 87.44 257 ALA A N 1
ATOM 2003 C CA . ALA A 1 257 ? -47.231 14.883 70.009 1.00 87.44 257 ALA A CA 1
ATOM 200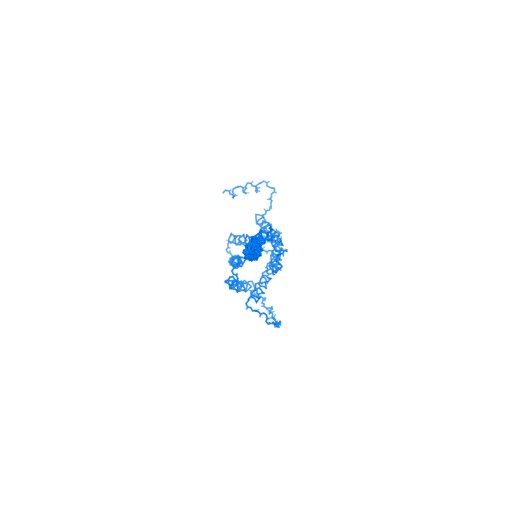4 C C . ALA A 1 257 ? -48.127 16.106 70.284 1.00 87.44 257 ALA A C 1
ATOM 2006 O O . ALA A 1 257 ? -48.259 16.523 71.437 1.00 87.44 257 ALA A O 1
ATOM 2007 N N . ALA A 1 258 ? -48.762 16.672 69.253 1.00 86.94 258 ALA A N 1
ATOM 2008 C CA . ALA A 1 258 ? -49.679 17.801 69.401 1.00 86.94 258 ALA A CA 1
ATOM 2009 C C . ALA A 1 258 ? -50.934 17.419 70.204 1.00 86.94 258 ALA A C 1
ATOM 2011 O O . ALA A 1 258 ? -51.261 18.109 71.166 1.00 86.94 258 ALA A O 1
ATOM 2012 N N . VAL A 1 259 ? -51.572 16.291 69.868 1.00 89.06 259 VAL A N 1
ATOM 2013 C CA . VAL A 1 259 ? -52.732 15.759 70.610 1.00 89.06 259 VAL A CA 1
ATOM 2014 C C . VAL A 1 259 ? -52.363 15.477 72.065 1.00 89.06 259 VAL A C 1
ATOM 2016 O O . VAL A 1 259 ? -53.064 15.901 72.977 1.00 89.06 259 VAL A O 1
ATOM 2019 N N . THR A 1 260 ? -51.217 14.833 72.295 1.00 87.38 260 THR A N 1
ATOM 2020 C CA . THR A 1 260 ? -50.743 14.536 73.655 1.00 87.38 260 THR A CA 1
ATOM 2021 C C . THR A 1 260 ? -50.502 15.813 74.462 1.00 87.38 260 THR A C 1
ATOM 2023 O O . THR A 1 260 ? -50.780 15.861 75.654 1.00 87.38 260 THR A O 1
ATOM 2026 N N . THR A 1 261 ? -49.996 16.874 73.828 1.00 81.25 261 THR A N 1
ATOM 2027 C CA . THR A 1 261 ? -49.788 18.166 74.502 1.00 81.25 261 THR A CA 1
ATOM 2028 C C . THR A 1 261 ? -51.119 18.828 74.868 1.00 81.25 261 THR A C 1
ATOM 2030 O O . THR A 1 261 ? -51.215 19.445 75.926 1.00 81.25 261 THR A O 1
ATOM 2033 N N . GLU A 1 262 ? -52.142 18.679 74.025 1.00 76.12 262 GLU A N 1
ATOM 2034 C CA . GLU A 1 262 ? -53.494 19.193 74.269 1.00 76.12 262 GLU A CA 1
ATOM 2035 C C . GLU A 1 262 ? -54.205 18.444 75.409 1.00 76.12 262 GLU A C 1
ATOM 2037 O O . GLU A 1 262 ? -54.910 19.070 76.190 1.00 76.12 262 GLU A O 1
ATOM 2042 N N . GLU A 1 263 ? -53.976 17.135 75.566 1.00 76.56 263 GLU A N 1
ATOM 2043 C CA . GLU A 1 263 ? -54.519 16.350 76.690 1.00 76.56 263 GLU A CA 1
ATOM 2044 C C . GLU A 1 263 ? -53.868 16.663 78.049 1.00 76.56 263 GLU A C 1
ATOM 2046 O O . GLU A 1 263 ? -54.461 16.396 79.095 1.00 76.56 263 GLU A O 1
ATOM 2051 N N . VAL A 1 264 ? -52.635 17.179 78.053 1.00 77.50 264 VAL A N 1
ATOM 2052 C CA . VAL A 1 264 ? -51.859 17.448 79.279 1.00 77.50 264 VAL A CA 1
ATOM 2053 C C . VAL A 1 264 ? -52.060 18.881 79.802 1.00 77.50 264 VAL A C 1
ATOM 2055 O O . VAL A 1 264 ? -51.738 19.147 80.964 1.00 77.50 264 VAL A O 1
ATOM 2058 N N . MET A 1 265 ? -52.586 19.798 78.978 1.00 54.78 265 MET A N 1
ATOM 2059 C CA . MET A 1 265 ? -52.967 21.164 79.383 1.00 54.78 265 MET A CA 1
ATOM 2060 C C . MET A 1 265 ? -54.360 21.220 80.012 1.00 54.78 265 MET A C 1
ATOM 2062 O O . MET A 1 265 ? -54.509 22.018 80.967 1.00 54.78 265 MET A O 1
#